Protein AF-A0A8J5XMY6-F1 (afdb_monomer_lite)

Organism: Diacronema lutheri (NCBI:txid2081491)

Radius of gyration: 30.62 Å; chains: 1; bounding box: 83×87×78 Å

Sequence (232 aa):
MMVAARCRRWAVVALACTAAARVRVGEPRRLALRGTPRRAWLHAAALSLVVSRPAATRASRGAPDTLARIAAYDAAVSAAVVAADGSDLERCAAALSRVPESEGAFKATFDAFSEAKSFLTEYKDKNAFLIGLTSGYDGPGRARMGTLEEIDPQAELQAEQYGLRNDAWAALDDARATLRFLRAAGGPRTDEDVRDLADALRRAQSALGAYLALAPEAAVQEARRRSTGDEG

Structure (mmCIF, N/CA/C/O backbone):
data_AF-A0A8J5XMY6-F1
#
_entry.id   AF-A0A8J5XMY6-F1
#
loop_
_atom_site.group_PDB
_atom_site.id
_atom_site.type_symbol
_atom_site.label_atom_id
_atom_site.label_alt_id
_atom_site.label_comp_id
_atom_site.label_asym_id
_atom_site.label_entity_id
_atom_site.label_seq_id
_atom_site.pdbx_PDB_ins_code
_atom_site.Cartn_x
_atom_site.Cartn_y
_atom_site.Cartn_z
_atom_site.occupancy
_atom_site.B_iso_or_equiv
_atom_site.auth_seq_id
_atom_site.auth_comp_id
_atom_site.auth_asym_id
_atom_site.auth_atom_id
_atom_site.pdbx_PDB_model_num
ATOM 1 N N . MET A 1 1 ? -32.969 59.575 30.319 1.00 37.50 1 MET A N 1
ATOM 2 C CA . MET A 1 1 ? -32.299 58.844 31.421 1.00 37.50 1 MET A CA 1
ATOM 3 C C . MET A 1 1 ? -31.164 58.043 30.793 1.00 37.50 1 MET A C 1
ATOM 5 O O . MET A 1 1 ? -31.450 57.202 29.959 1.00 37.50 1 MET A O 1
ATOM 9 N N . MET A 1 2 ? -29.924 58.544 30.814 1.00 30.80 2 MET A N 1
ATOM 10 C CA . MET A 1 2 ? -28.875 58.262 31.821 1.00 30.80 2 MET A CA 1
ATOM 11 C C . MET A 1 2 ? -28.618 56.754 32.013 1.00 30.80 2 MET A C 1
ATOM 13 O O . MET A 1 2 ? -29.518 56.064 32.467 1.00 30.80 2 MET A O 1
ATOM 17 N N . VAL A 1 3 ? -27.502 56.194 31.510 1.00 31.25 3 VAL A N 1
ATOM 18 C CA . VAL A 1 3 ? -26.139 56.048 32.122 1.00 31.25 3 VAL A CA 1
ATOM 19 C C . VAL A 1 3 ? -25.938 54.541 32.397 1.00 31.25 3 VAL A C 1
ATOM 21 O O . VAL A 1 3 ? -26.696 53.954 33.151 1.00 31.25 3 VAL A O 1
ATOM 24 N N . ALA A 1 4 ? -25.170 53.815 31.578 1.00 38.62 4 ALA A N 1
ATOM 25 C CA . ALA A 1 4 ? -23.732 53.525 31.704 1.00 38.62 4 ALA A CA 1
ATOM 26 C C . ALA A 1 4 ? -23.326 52.687 32.939 1.00 38.62 4 ALA A C 1
ATOM 28 O O . ALA A 1 4 ? -23.614 53.071 34.064 1.00 38.62 4 ALA A O 1
ATOM 29 N N . ALA A 1 5 ? -22.552 51.613 32.708 1.00 37.91 5 ALA A N 1
ATOM 30 C CA . ALA A 1 5 ? -21.185 51.419 33.235 1.00 37.91 5 ALA A CA 1
ATOM 31 C C . ALA A 1 5 ? -20.835 49.966 33.625 1.00 37.91 5 ALA A C 1
ATOM 33 O O . ALA A 1 5 ? -21.408 49.408 34.558 1.00 37.91 5 ALA A O 1
ATOM 34 N N . ARG A 1 6 ? -19.792 49.438 32.957 1.00 40.75 6 ARG A N 1
ATOM 35 C CA . ARG A 1 6 ? -18.579 48.723 33.458 1.00 40.75 6 ARG A CA 1
ATOM 36 C C . ARG A 1 6 ? -18.021 47.887 32.281 1.00 40.75 6 ARG A C 1
ATOM 38 O O . ARG A 1 6 ? -18.707 46.983 31.843 1.00 40.75 6 ARG A O 1
ATOM 45 N N . CYS A 1 7 ? -16.883 48.126 31.604 1.00 34.47 7 CYS A N 1
ATOM 46 C CA . CYS A 1 7 ? -15.565 48.715 31.928 1.00 34.47 7 CYS A CA 1
ATOM 47 C C . CYS A 1 7 ? -14.943 48.102 33.200 1.00 34.47 7 CYS A C 1
ATOM 49 O O . CYS A 1 7 ? -15.595 48.131 34.232 1.00 34.47 7 CYS A O 1
ATOM 51 N N . ARG A 1 8 ? -13.703 47.595 33.301 1.00 40.00 8 ARG A N 1
ATOM 52 C CA . ARG A 1 8 ? -12.468 47.482 32.486 1.00 40.00 8 ARG A CA 1
ATOM 53 C C . ARG A 1 8 ? -11.507 46.577 33.295 1.00 40.00 8 ARG A C 1
ATOM 55 O O . ARG A 1 8 ? -11.456 46.755 34.509 1.00 40.00 8 ARG A O 1
ATOM 62 N N . ARG A 1 9 ? -10.661 45.759 32.655 1.00 36.31 9 ARG A N 1
ATOM 63 C CA . ARG A 1 9 ? -9.256 45.479 33.065 1.00 36.31 9 ARG A CA 1
ATOM 64 C C . ARG A 1 9 ? -8.412 45.330 31.792 1.00 36.31 9 ARG A C 1
ATOM 66 O O . ARG A 1 9 ? -8.611 44.371 31.068 1.00 36.31 9 ARG A O 1
ATOM 73 N N . TRP A 1 10 ? -7.838 46.433 31.286 1.00 32.47 10 TRP A N 1
ATOM 74 C CA . TRP A 1 10 ? -6.470 46.950 31.555 1.00 32.47 10 TRP A CA 1
ATOM 75 C C . TRP A 1 10 ? -5.411 45.959 31.007 1.00 32.47 10 TRP A C 1
ATOM 77 O O . TRP A 1 10 ? -5.258 44.892 31.578 1.00 32.47 10 TRP A O 1
ATOM 87 N N . ALA A 1 11 ? -4.870 46.110 29.790 1.00 33.31 11 ALA A N 1
ATOM 88 C CA . ALA A 1 11 ? -3.921 47.114 29.273 1.00 33.31 11 ALA A CA 1
ATOM 89 C C . ALA A 1 11 ? -2.445 46.868 29.673 1.00 33.31 11 ALA A C 1
ATOM 91 O O . ALA A 1 11 ? -2.099 46.982 30.839 1.00 33.31 11 ALA A O 1
ATOM 92 N N . VAL A 1 12 ? -1.612 46.662 28.638 1.00 34.28 12 VAL A N 1
ATOM 93 C CA . VAL A 1 12 ? -0.252 47.215 28.453 1.00 34.28 12 VAL A CA 1
ATOM 94 C C . VAL A 1 12 ? 0.866 46.728 29.386 1.00 34.28 12 VAL A C 1
ATOM 96 O O . VAL A 1 12 ? 0.969 47.181 30.516 1.00 34.28 12 VAL A O 1
ATOM 99 N N . VAL A 1 13 ? 1.825 45.982 28.816 1.00 35.50 13 VAL A N 1
ATOM 100 C CA . VAL A 1 13 ? 3.267 46.214 29.032 1.00 35.50 13 VAL A CA 1
ATOM 101 C C . VAL A 1 13 ? 4.002 45.987 27.706 1.00 35.50 13 VAL A C 1
ATOM 103 O O . VAL A 1 13 ? 4.235 44.858 27.287 1.00 35.50 13 VAL A O 1
ATOM 106 N N . ALA A 1 14 ? 4.356 47.087 27.047 1.00 31.98 14 ALA A N 1
ATOM 107 C CA . ALA A 1 14 ? 5.492 47.161 26.143 1.00 31.98 14 ALA A CA 1
ATOM 108 C C . ALA A 1 14 ? 6.631 47.808 26.936 1.00 31.98 14 ALA A C 1
ATOM 110 O O . ALA A 1 14 ? 6.422 48.868 27.527 1.00 31.98 14 ALA A O 1
ATOM 111 N N . LEU A 1 15 ? 7.822 47.211 26.939 1.00 36.06 15 LEU A N 1
ATOM 112 C CA . LEU A 1 15 ? 9.038 47.946 27.267 1.00 36.06 15 LEU A CA 1
ATOM 113 C C . LEU A 1 15 ? 10.162 47.539 26.318 1.00 36.06 15 LEU A C 1
ATOM 115 O O . LEU A 1 15 ? 10.448 46.363 26.109 1.00 36.06 15 LEU A O 1
ATOM 119 N N . ALA A 1 16 ? 10.736 48.570 25.718 1.00 31.64 16 ALA A N 1
ATOM 120 C CA . ALA A 1 16 ? 11.798 48.545 24.742 1.00 31.64 16 ALA A CA 1
ATOM 121 C C . ALA A 1 16 ? 13.175 48.441 25.409 1.00 31.64 16 ALA A C 1
ATOM 123 O O . ALA A 1 16 ? 13.378 48.978 26.494 1.00 31.64 16 ALA A O 1
ATOM 124 N N . CYS A 1 17 ? 14.140 47.885 24.677 1.00 29.09 17 CYS A N 1
ATOM 125 C CA . CYS A 1 17 ? 15.550 48.250 24.791 1.00 29.09 17 CYS A CA 1
ATOM 126 C C . CYS A 1 17 ? 16.113 48.443 23.379 1.00 29.09 17 CYS A C 1
ATOM 128 O O . CYS A 1 17 ? 16.507 47.501 22.699 1.00 29.09 17 CYS A O 1
ATOM 130 N N . THR A 1 18 ? 16.113 49.695 22.933 1.00 35.34 18 THR A N 1
ATOM 131 C CA . THR A 1 18 ? 16.920 50.208 21.824 1.00 35.34 18 THR A CA 1
ATOM 132 C C . THR A 1 18 ? 18.360 50.422 22.280 1.00 35.34 18 THR A C 1
ATOM 134 O O . THR A 1 18 ? 18.585 51.130 23.259 1.00 35.34 18 THR A O 1
ATOM 137 N N . ALA A 1 19 ? 19.331 49.937 21.507 1.00 33.69 19 ALA A N 1
ATOM 138 C CA . ALA A 1 19 ? 20.663 50.530 21.449 1.00 33.69 19 ALA A CA 1
ATOM 139 C C . ALA A 1 19 ? 21.184 50.487 20.008 1.00 33.69 19 ALA A C 1
ATOM 141 O O . ALA A 1 19 ? 21.146 49.465 19.329 1.00 33.69 19 ALA A O 1
ATOM 142 N N . ALA A 1 20 ? 21.596 51.660 19.547 1.00 33.50 20 ALA A N 1
ATOM 143 C CA . ALA A 1 20 ? 21.970 51.994 18.188 1.00 33.50 20 ALA A CA 1
ATOM 144 C C . ALA A 1 20 ? 23.407 51.580 17.845 1.00 33.50 20 ALA A C 1
ATOM 146 O O . ALA A 1 20 ? 24.288 51.676 18.692 1.00 33.50 20 ALA A O 1
ATOM 147 N N . ALA A 1 21 ? 23.673 51.299 16.567 1.00 34.31 21 ALA A N 1
ATOM 148 C CA . ALA A 1 21 ? 24.970 51.600 15.960 1.00 34.31 21 ALA A CA 1
ATOM 149 C C . ALA A 1 21 ? 24.846 51.751 14.434 1.00 34.31 21 ALA A C 1
ATOM 151 O O . ALA A 1 21 ? 24.578 50.803 13.703 1.00 34.31 21 ALA A O 1
ATOM 152 N N . ARG A 1 22 ? 25.045 52.989 13.972 1.00 35.66 22 ARG A N 1
ATOM 153 C CA . ARG A 1 22 ? 25.244 53.397 12.575 1.00 35.66 22 ARG A CA 1
ATOM 154 C C . ARG A 1 22 ? 26.622 52.939 12.081 1.00 35.66 22 ARG A C 1
ATOM 156 O O . ARG A 1 22 ? 27.599 53.293 12.729 1.00 35.66 22 ARG A O 1
ATOM 163 N N . VAL A 1 23 ? 26.725 52.356 10.883 1.00 35.75 23 VAL A N 1
ATOM 164 C CA . VAL A 1 23 ? 27.945 52.393 10.038 1.00 35.75 23 VAL A CA 1
ATOM 165 C C . VAL A 1 23 ? 27.501 52.400 8.565 1.00 35.75 23 VAL A C 1
ATOM 167 O O . VAL A 1 23 ? 26.943 51.427 8.080 1.00 35.75 23 VAL A O 1
ATOM 170 N N . ARG A 1 24 ? 27.390 53.586 7.952 1.00 32.72 24 ARG A N 1
ATOM 171 C CA . ARG A 1 24 ? 28.283 54.164 6.918 1.00 32.72 24 ARG A CA 1
ATOM 172 C C . ARG A 1 24 ? 28.502 53.305 5.663 1.00 32.72 24 ARG A C 1
ATOM 174 O O . ARG A 1 24 ? 29.314 52.391 5.645 1.00 32.72 24 ARG A O 1
ATOM 181 N N . VAL A 1 25 ? 27.843 53.755 4.594 1.00 37.72 25 VAL A N 1
ATOM 182 C CA . VAL A 1 25 ? 28.205 53.554 3.187 1.00 37.72 25 VAL A CA 1
ATOM 183 C C . VAL A 1 25 ? 29.579 54.189 2.932 1.00 37.72 25 VAL A C 1
ATOM 185 O O . VAL A 1 25 ? 29.802 55.341 3.306 1.00 37.72 25 VAL A O 1
ATOM 188 N N . GLY A 1 26 ? 30.490 53.435 2.317 1.00 30.81 26 GLY A N 1
ATOM 189 C CA . GLY A 1 26 ? 31.822 53.880 1.913 1.00 30.81 26 GLY A CA 1
ATOM 190 C C . GLY A 1 26 ? 32.338 53.034 0.747 1.00 30.81 26 GLY A C 1
ATOM 191 O O . GLY A 1 26 ? 32.390 51.813 0.834 1.00 30.81 26 GLY A O 1
ATOM 192 N N . GLU A 1 27 ? 32.656 53.726 -0.339 1.00 35.16 27 GLU A N 1
ATOM 193 C CA . GLU A 1 27 ? 33.060 53.279 -1.677 1.00 35.16 27 GLU A CA 1
ATOM 194 C C . GLU A 1 27 ? 34.430 52.545 -1.765 1.00 35.16 27 GLU A C 1
ATOM 196 O O . GLU A 1 27 ? 35.145 52.425 -0.765 1.00 35.16 27 GLU A O 1
ATOM 201 N N . PRO A 1 28 ? 34.812 52.019 -2.955 1.00 43.59 28 PRO A N 1
ATOM 202 C CA . PRO A 1 28 ? 35.723 50.890 -3.105 1.00 43.59 28 PRO A CA 1
ATOM 203 C C . PRO A 1 28 ? 37.198 51.289 -3.024 1.00 43.59 28 PRO A C 1
ATOM 205 O O . PRO A 1 28 ? 37.639 52.278 -3.607 1.00 43.59 28 PRO A O 1
ATOM 208 N N . ARG A 1 29 ? 38.013 50.437 -2.394 1.00 38.59 29 ARG A N 1
ATOM 209 C CA . ARG A 1 29 ? 39.474 50.502 -2.507 1.00 38.59 29 ARG A CA 1
ATOM 210 C C . ARG A 1 29 ? 40.024 49.255 -3.180 1.00 38.59 29 ARG A C 1
ATOM 212 O O . ARG A 1 29 ? 39.981 48.154 -2.645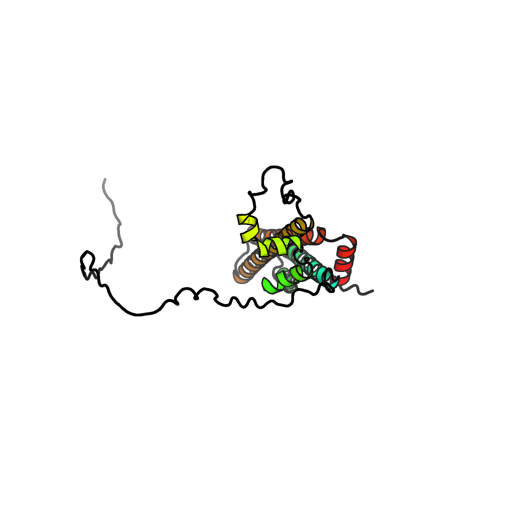 1.00 38.59 29 ARG A O 1
ATOM 219 N N . ARG A 1 30 ? 40.575 49.493 -4.372 1.00 39.28 30 ARG A N 1
ATOM 220 C CA . ARG A 1 30 ? 41.515 48.624 -5.079 1.00 39.28 30 ARG A CA 1
ATOM 221 C C . ARG A 1 30 ? 42.682 48.271 -4.155 1.00 39.28 30 ARG A C 1
ATOM 223 O O . ARG A 1 30 ? 43.342 49.166 -3.636 1.00 39.28 30 ARG A O 1
ATOM 230 N N . LEU A 1 31 ? 42.985 46.983 -4.057 1.00 37.81 31 LEU A N 1
ATOM 231 C CA . LEU A 1 31 ? 44.291 46.479 -3.648 1.00 37.81 31 LEU A CA 1
ATOM 232 C C . LEU A 1 31 ? 44.641 45.312 -4.572 1.00 37.81 31 LEU A C 1
ATOM 234 O O . LEU A 1 31 ? 44.226 44.174 -4.389 1.00 37.81 31 LEU A O 1
ATOM 238 N N . ALA A 1 32 ? 45.369 45.655 -5.630 1.00 37.25 32 ALA A N 1
ATOM 239 C CA . ALA A 1 32 ? 46.280 44.742 -6.302 1.00 37.25 32 ALA A CA 1
ATOM 240 C C . ALA A 1 32 ? 47.514 44.630 -5.371 1.00 37.25 32 ALA A C 1
ATOM 242 O O . ALA A 1 32 ? 47.878 45.620 -4.745 1.00 37.25 32 ALA A O 1
ATOM 243 N N . LEU A 1 33 ? 48.190 43.502 -5.163 1.00 38.72 33 LEU A N 1
ATOM 244 C CA . LEU A 1 33 ? 48.826 42.634 -6.147 1.00 38.72 33 LEU A CA 1
ATOM 245 C C . LEU A 1 33 ? 49.494 41.455 -5.399 1.00 38.72 33 LEU A C 1
ATOM 247 O O . LEU A 1 33 ? 49.985 41.646 -4.291 1.00 38.72 33 LEU A O 1
ATOM 251 N N . ARG A 1 34 ? 49.667 40.341 -6.129 1.00 32.84 34 ARG A N 1
ATOM 252 C CA . ARG A 1 34 ? 50.689 39.271 -5.995 1.00 32.84 34 ARG A CA 1
ATOM 253 C C . ARG A 1 34 ? 50.370 38.050 -5.120 1.00 32.84 34 ARG A C 1
ATOM 255 O O . ARG A 1 34 ? 50.442 38.100 -3.903 1.00 32.84 34 ARG A O 1
ATOM 262 N N . GLY A 1 35 ? 50.273 36.902 -5.804 1.00 30.08 35 GLY A N 1
ATOM 263 C CA . GLY A 1 35 ? 51.108 35.751 -5.439 1.00 30.08 35 GLY A CA 1
ATOM 264 C C . GLY A 1 35 ? 50.433 34.383 -5.314 1.00 30.08 35 GLY A C 1
ATOM 265 O O . GLY A 1 35 ? 50.291 33.899 -4.203 1.00 30.08 35 GLY A O 1
ATOM 266 N N . THR A 1 36 ? 50.225 33.704 -6.454 1.00 39.47 36 THR A N 1
ATOM 267 C CA . THR A 1 36 ? 50.168 32.223 -6.630 1.00 39.47 36 THR A CA 1
ATOM 268 C C . THR A 1 36 ? 48.924 31.461 -6.120 1.00 39.47 36 THR A C 1
ATOM 270 O O . THR A 1 36 ? 48.196 31.958 -5.274 1.00 39.47 36 THR A O 1
ATOM 273 N N . PRO A 1 37 ? 48.688 30.214 -6.578 1.00 40.53 37 PRO A N 1
ATOM 274 C CA . PRO A 1 37 ? 48.630 29.746 -7.961 1.00 40.53 37 PRO A CA 1
ATOM 275 C C . PRO A 1 37 ? 47.243 29.157 -8.307 1.00 40.53 37 PRO A C 1
ATOM 277 O O . PRO A 1 37 ? 46.459 28.756 -7.453 1.00 40.53 37 PRO A O 1
ATOM 280 N N . ARG A 1 38 ? 46.964 29.064 -9.611 1.00 43.81 38 ARG A N 1
ATOM 281 C CA . ARG A 1 38 ? 45.870 28.293 -10.224 1.00 43.81 38 ARG A CA 1
ATOM 282 C C . ARG A 1 38 ? 45.674 26.926 -9.540 1.00 43.81 38 ARG A C 1
ATOM 284 O O . ARG A 1 38 ? 46.495 26.047 -9.777 1.00 43.81 38 ARG A O 1
ATOM 291 N N . ARG A 1 39 ? 44.604 26.744 -8.751 1.00 42.03 39 ARG A N 1
ATOM 292 C CA . ARG A 1 39 ? 43.956 25.457 -8.382 1.00 42.03 39 ARG A CA 1
ATOM 293 C C . ARG A 1 39 ? 42.826 25.727 -7.373 1.00 42.03 39 ARG A C 1
ATOM 295 O O . ARG A 1 39 ? 42.965 25.472 -6.188 1.00 42.03 39 ARG A O 1
ATOM 302 N N . ALA A 1 40 ? 41.711 26.287 -7.837 1.00 37.75 40 ALA A N 1
ATOM 303 C CA . ALA A 1 40 ? 40.530 26.524 -6.993 1.00 37.75 40 ALA A CA 1
ATOM 304 C C . ALA A 1 40 ? 39.208 26.265 -7.741 1.00 37.75 40 ALA A C 1
ATOM 306 O O . ALA A 1 40 ? 38.226 26.966 -7.546 1.00 37.75 40 ALA A O 1
ATOM 307 N N . TRP A 1 41 ? 39.194 25.242 -8.600 1.00 36.50 41 TRP A N 1
ATOM 308 C CA . TRP A 1 41 ? 37.976 24.688 -9.204 1.00 36.50 41 TRP A CA 1
ATOM 309 C C . TRP A 1 41 ? 38.018 23.158 -9.144 1.00 36.50 41 TRP A C 1
ATOM 311 O O . TRP A 1 41 ? 38.016 22.486 -10.165 1.00 36.50 41 TRP A O 1
ATOM 321 N N . LEU A 1 42 ? 38.134 22.604 -7.935 1.00 34.59 42 LEU A N 1
ATOM 322 C CA . LEU A 1 42 ? 37.934 21.174 -7.659 1.00 34.59 42 LEU A CA 1
ATOM 323 C C . LEU A 1 42 ? 37.299 20.979 -6.270 1.00 34.59 42 LEU A C 1
ATOM 325 O O . LEU A 1 42 ? 37.732 20.149 -5.483 1.00 34.59 42 LEU A O 1
ATOM 329 N N . HIS A 1 43 ? 36.260 21.752 -5.953 1.00 36.28 43 HIS A N 1
ATOM 330 C CA . HIS A 1 43 ? 35.422 21.507 -4.776 1.00 36.28 43 HIS A CA 1
ATOM 331 C C . HIS A 1 43 ? 33.947 21.530 -5.174 1.00 36.28 43 HIS A C 1
ATOM 333 O O . HIS A 1 43 ? 33.244 22.493 -4.906 1.00 36.28 43 HIS A O 1
ATOM 339 N N . ALA A 1 44 ? 33.504 20.466 -5.846 1.00 33.72 44 ALA A N 1
ATOM 340 C CA . ALA A 1 44 ? 32.099 20.037 -5.840 1.00 33.72 44 ALA A CA 1
ATOM 341 C C . ALA A 1 44 ? 31.902 18.577 -6.302 1.00 33.72 44 ALA A C 1
ATOM 343 O O . ALA A 1 44 ? 30.782 18.172 -6.581 1.00 33.72 44 ALA A O 1
ATOM 344 N N . ALA A 1 45 ? 32.951 17.747 -6.348 1.00 33.69 45 ALA A N 1
ATOM 345 C CA . ALA A 1 45 ? 32.784 16.292 -6.382 1.00 33.69 45 ALA A CA 1
ATOM 346 C C . ALA A 1 45 ? 32.714 15.779 -4.934 1.00 33.69 45 ALA A C 1
ATOM 348 O O . ALA A 1 45 ? 33.549 15.001 -4.478 1.00 33.69 45 ALA A O 1
ATOM 349 N N . ALA A 1 46 ? 31.759 16.311 -4.169 1.00 33.69 46 ALA A N 1
ATOM 350 C CA . ALA A 1 46 ? 31.425 15.774 -2.864 1.00 33.69 46 ALA A CA 1
ATOM 351 C C . ALA A 1 46 ? 30.706 14.444 -3.096 1.00 33.69 46 ALA A C 1
ATOM 353 O O . ALA A 1 46 ? 29.534 14.414 -3.458 1.00 33.69 46 ALA A O 1
ATOM 354 N N . LEU A 1 47 ? 31.482 13.368 -2.969 1.00 36.62 47 LEU A N 1
ATOM 355 C CA . LEU A 1 47 ? 31.099 12.030 -2.526 1.00 36.62 47 LEU A CA 1
ATOM 356 C C . LEU A 1 47 ? 29.626 11.913 -2.091 1.00 36.62 47 LEU A C 1
ATOM 358 O O . LEU A 1 47 ? 29.316 11.894 -0.904 1.00 36.62 47 LEU A O 1
ATOM 362 N N . SER A 1 48 ? 28.722 11.743 -3.053 1.00 32.12 48 SER A N 1
ATOM 363 C CA . SER A 1 48 ? 27.525 10.947 -2.817 1.00 32.12 48 SER A CA 1
ATOM 364 C C . SER A 1 48 ? 27.951 9.501 -2.986 1.00 32.12 48 SER A C 1
ATOM 366 O O . SER A 1 48 ? 27.852 8.919 -4.064 1.00 32.12 48 SER A O 1
ATOM 368 N N . LEU A 1 49 ? 28.473 8.927 -1.902 1.00 32.69 49 LEU A N 1
ATOM 369 C CA . LEU A 1 49 ? 28.374 7.493 -1.670 1.00 32.69 49 LEU A CA 1
ATOM 370 C C . LEU A 1 49 ? 26.878 7.184 -1.558 1.00 32.69 49 LEU A C 1
ATOM 372 O O . LEU A 1 49 ? 26.322 7.063 -0.470 1.00 32.69 49 LEU A O 1
ATOM 376 N N . VAL A 1 50 ? 26.213 7.094 -2.710 1.00 36.44 50 VAL A N 1
ATOM 377 C CA . VAL A 1 50 ? 25.015 6.280 -2.823 1.00 36.44 50 VAL A CA 1
ATOM 378 C C . VAL A 1 50 ? 25.506 4.895 -2.456 1.00 36.44 50 VAL A C 1
ATOM 380 O O . VAL A 1 50 ? 26.264 4.268 -3.196 1.00 36.44 50 VAL A O 1
ATOM 383 N N . VAL A 1 51 ? 25.153 4.458 -1.252 1.00 33.03 51 VAL A N 1
ATOM 384 C CA . VAL A 1 51 ? 25.196 3.050 -0.894 1.00 33.03 51 VAL A CA 1
ATOM 385 C C . VAL A 1 51 ? 24.250 2.379 -1.881 1.00 33.03 51 VAL A C 1
ATOM 387 O O . VAL A 1 51 ? 23.044 2.302 -1.651 1.00 33.03 51 VAL A O 1
ATOM 390 N N . SER A 1 52 ? 24.791 1.972 -3.029 1.00 34.03 52 SER A N 1
ATOM 391 C CA . SER A 1 52 ? 24.133 1.078 -3.963 1.00 34.03 52 SER A CA 1
ATOM 392 C C . SER A 1 52 ? 23.931 -0.219 -3.204 1.00 34.03 52 SER A C 1
ATOM 394 O O . SER A 1 52 ? 24.799 -1.090 -3.176 1.00 34.03 52 SER A O 1
ATOM 396 N N . ARG A 1 53 ? 22.786 -0.325 -2.524 1.00 36.34 53 ARG A N 1
ATOM 397 C CA . ARG A 1 53 ? 22.250 -1.625 -2.140 1.00 36.34 53 ARG A CA 1
ATOM 398 C C . ARG A 1 53 ? 22.227 -2.459 -3.419 1.00 36.34 53 ARG A C 1
ATOM 400 O O . ARG A 1 53 ? 21.869 -1.906 -4.463 1.00 36.34 53 ARG A O 1
ATOM 407 N N . PRO A 1 54 ? 22.661 -3.728 -3.376 1.00 35.16 54 PRO A N 1
ATOM 408 C CA . PRO A 1 54 ? 22.681 -4.560 -4.565 1.00 35.16 54 PRO A CA 1
ATOM 409 C C . PRO A 1 54 ? 21.277 -4.542 -5.162 1.00 35.16 54 PRO A C 1
ATOM 411 O O . PRO A 1 54 ? 20.325 -5.012 -4.539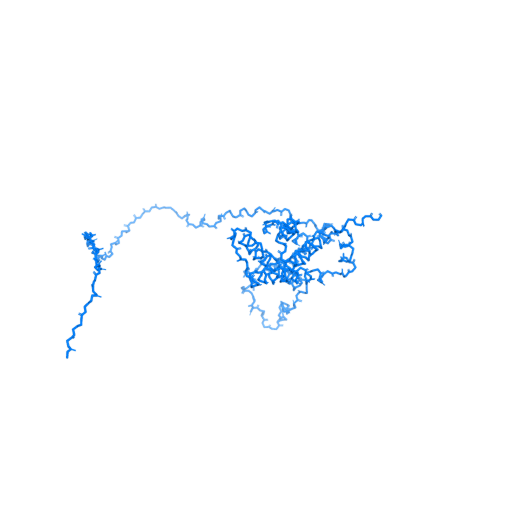 1.00 35.16 54 PRO A O 1
ATOM 414 N N . ALA A 1 55 ? 21.150 -3.918 -6.335 1.00 43.66 55 ALA A N 1
ATOM 415 C CA . ALA A 1 55 ? 19.953 -4.031 -7.143 1.00 43.66 55 ALA A CA 1
ATOM 416 C C . ALA A 1 55 ? 19.685 -5.527 -7.299 1.00 43.66 55 ALA A C 1
ATOM 418 O O . ALA A 1 55 ? 20.626 -6.281 -7.570 1.00 43.66 55 ALA A O 1
ATOM 419 N N . ALA A 1 56 ? 18.438 -5.946 -7.080 1.00 39.94 56 ALA A N 1
ATOM 420 C CA . ALA A 1 56 ? 18.021 -7.326 -7.272 1.00 39.94 56 ALA A CA 1
ATOM 421 C C . ALA A 1 56 ? 18.639 -7.855 -8.578 1.00 39.94 56 ALA A C 1
ATOM 423 O O . ALA A 1 56 ? 18.468 -7.271 -9.659 1.00 39.94 56 ALA A O 1
ATOM 424 N N . THR A 1 57 ? 19.456 -8.903 -8.464 1.00 41.88 57 THR A N 1
ATOM 425 C CA . THR A 1 57 ? 20.133 -9.514 -9.605 1.00 41.88 57 THR A CA 1
ATOM 426 C C . THR A 1 57 ? 19.077 -9.892 -10.641 1.00 41.88 57 THR A C 1
ATOM 428 O O . THR A 1 57 ? 17.961 -10.273 -10.304 1.00 41.88 57 THR A O 1
ATOM 431 N N . ARG A 1 58 ? 19.404 -9.795 -11.935 1.00 41.41 58 ARG A N 1
ATOM 432 C CA . ARG A 1 58 ? 18.472 -10.091 -13.046 1.00 41.41 58 ARG A CA 1
ATOM 433 C C . ARG A 1 58 ? 17.773 -11.458 -12.935 1.00 41.41 58 ARG A C 1
ATOM 435 O O . ARG A 1 58 ? 16.712 -11.626 -13.516 1.00 41.41 58 ARG A O 1
ATOM 442 N N . ALA A 1 59 ? 18.349 -12.373 -12.153 1.00 37.00 59 ALA A N 1
ATOM 443 C CA . ALA A 1 59 ? 17.852 -13.709 -11.845 1.00 37.00 59 ALA A CA 1
ATOM 444 C C . ALA A 1 59 ? 16.780 -13.791 -10.732 1.00 37.00 59 ALA A C 1
ATOM 446 O O . ALA A 1 59 ? 16.116 -14.814 -10.640 1.00 37.00 59 ALA A O 1
ATOM 447 N N . SER A 1 60 ? 16.590 -12.760 -9.899 1.00 42.28 60 SER A N 1
ATOM 448 C CA . SER A 1 60 ? 15.589 -12.740 -8.812 1.00 42.28 60 SER A CA 1
ATOM 449 C C . SER A 1 60 ? 14.374 -11.851 -9.116 1.00 42.28 60 SER A C 1
ATOM 451 O O . SER A 1 60 ? 13.599 -11.525 -8.220 1.00 42.28 60 SER A O 1
ATOM 453 N N . ARG A 1 61 ? 14.231 -11.412 -10.373 1.00 53.91 61 ARG A N 1
ATOM 454 C CA . ARG A 1 61 ? 13.151 -10.526 -10.836 1.00 53.91 61 ARG A CA 1
ATOM 455 C C . ARG A 1 61 ? 11.867 -11.312 -11.060 1.00 53.91 61 ARG A C 1
ATOM 457 O O . ARG A 1 61 ? 11.923 -12.434 -11.551 1.00 53.91 61 ARG A O 1
ATOM 464 N N . GLY A 1 62 ? 10.725 -10.724 -10.700 1.00 54.50 62 GLY A N 1
ATOM 465 C CA . GLY A 1 62 ? 9.435 -11.416 -10.777 1.00 54.50 62 GLY A CA 1
ATOM 466 C C . GLY A 1 62 ? 9.371 -12.661 -9.889 1.00 54.50 62 GLY A C 1
ATOM 467 O O . GLY A 1 62 ? 8.551 -13.542 -10.137 1.00 54.50 62 GLY A O 1
ATOM 468 N N . ALA A 1 63 ? 10.251 -12.756 -8.881 1.00 63.28 63 ALA A N 1
ATOM 469 C CA . ALA A 1 63 ? 10.240 -13.874 -7.957 1.00 63.28 63 ALA A CA 1
ATOM 470 C C . ALA A 1 63 ? 8.839 -13.962 -7.332 1.00 63.28 63 ALA A C 1
ATOM 472 O O . ALA A 1 63 ? 8.355 -12.960 -6.787 1.00 63.28 63 ALA A O 1
ATOM 473 N N . PRO A 1 64 ? 8.174 -15.125 -7.420 1.00 66.38 64 PRO A N 1
ATOM 474 C CA . PRO A 1 64 ? 6.799 -15.275 -6.956 1.00 66.38 64 PRO A CA 1
ATOM 475 C C . PRO A 1 64 ? 6.662 -14.930 -5.466 1.00 66.38 64 PRO A C 1
ATOM 477 O O . PRO A 1 64 ? 5.622 -14.435 -5.041 1.00 66.38 64 PRO A O 1
ATOM 480 N N . ASP A 1 65 ? 7.744 -15.074 -4.699 1.00 76.81 65 ASP A N 1
ATOM 481 C CA . ASP A 1 65 ? 7.813 -14.715 -3.282 1.00 76.81 65 ASP A CA 1
ATOM 482 C C . ASP A 1 65 ? 7.665 -13.206 -3.036 1.00 76.81 65 ASP A C 1
ATOM 484 O O . ASP A 1 65 ? 7.082 -12.793 -2.034 1.00 76.81 65 ASP A O 1
ATOM 488 N N . THR A 1 66 ? 8.163 -12.357 -3.940 1.00 83.50 66 THR A N 1
ATOM 489 C CA . THR A 1 66 ? 8.029 -10.899 -3.811 1.00 83.50 66 THR A CA 1
ATOM 490 C C . THR A 1 66 ? 6.590 -10.470 -4.076 1.00 83.50 66 THR A C 1
ATOM 492 O O . THR A 1 66 ? 6.028 -9.693 -3.305 1.00 83.50 66 THR A O 1
ATOM 495 N N . LEU A 1 67 ? 5.963 -11.030 -5.116 1.00 87.62 67 LEU A N 1
ATOM 496 C CA . LEU A 1 67 ? 4.555 -10.768 -5.418 1.00 87.62 67 LEU A CA 1
ATOM 497 C C . LEU A 1 67 ? 3.640 -11.299 -4.302 1.00 87.62 67 LEU A C 1
ATOM 499 O O . LEU A 1 67 ? 2.679 -10.629 -3.935 1.00 87.62 67 LEU A O 1
ATOM 503 N N . ALA A 1 68 ? 3.981 -12.441 -3.691 1.00 89.81 68 ALA A N 1
ATOM 504 C CA . ALA A 1 68 ? 3.275 -12.982 -2.528 1.00 89.81 68 ALA A CA 1
ATOM 505 C C . ALA A 1 68 ? 3.329 -12.044 -1.313 1.00 89.81 68 ALA A C 1
ATOM 507 O O . ALA A 1 68 ? 2.332 -11.898 -0.609 1.00 89.81 68 ALA A O 1
ATOM 508 N N . ARG A 1 69 ? 4.450 -11.346 -1.080 1.00 91.81 69 ARG A N 1
ATOM 509 C CA . ARG A 1 69 ? 4.535 -10.326 -0.017 1.00 91.81 69 ARG A CA 1
ATOM 510 C C . ARG A 1 69 ? 3.649 -9.119 -0.303 1.00 91.81 69 ARG A C 1
ATOM 512 O O . ARG A 1 69 ? 2.979 -8.642 0.606 1.00 91.81 69 ARG A O 1
ATOM 519 N N . ILE A 1 70 ? 3.615 -8.647 -1.550 1.00 93.75 70 ILE A N 1
ATOM 520 C CA . ILE A 1 70 ? 2.738 -7.536 -1.949 1.00 93.75 70 ILE A CA 1
ATOM 521 C C . ILE A 1 70 ? 1.264 -7.951 -1.807 1.00 93.75 70 ILE A C 1
ATOM 523 O O . ILE A 1 70 ? 0.471 -7.203 -1.240 1.00 93.75 70 ILE A O 1
ATOM 527 N N . ALA A 1 71 ? 0.912 -9.175 -2.214 1.00 94.50 71 ALA A N 1
ATOM 528 C CA . ALA A 1 71 ? -0.418 -9.746 -1.999 1.00 94.50 71 ALA A CA 1
ATOM 529 C C . ALA A 1 71 ? -0.764 -9.894 -0.504 1.00 94.50 71 ALA A C 1
ATOM 531 O O . ALA A 1 71 ? -1.894 -9.629 -0.101 1.00 94.50 71 ALA A O 1
ATOM 532 N N . ALA A 1 72 ? 0.209 -10.239 0.346 1.00 94.81 72 ALA A N 1
ATOM 533 C CA . ALA A 1 72 ? 0.014 -10.268 1.794 1.00 94.81 72 ALA A CA 1
ATOM 534 C C . ALA A 1 72 ? -0.274 -8.868 2.368 1.00 94.81 72 ALA A C 1
ATOM 536 O O . ALA A 1 72 ? -1.075 -8.741 3.296 1.00 94.81 72 ALA A O 1
ATOM 537 N N . TYR A 1 73 ? 0.342 -7.814 1.818 1.00 96.50 73 TYR A N 1
ATOM 538 C CA . TYR A 1 73 ? 0.035 -6.433 2.206 1.00 96.50 73 TYR A CA 1
ATOM 539 C C . TYR A 1 73 ? -1.379 -6.037 1.785 1.00 96.50 73 TYR A C 1
ATOM 541 O O . TYR A 1 73 ? -2.108 -5.483 2.602 1.00 96.50 73 TYR A O 1
ATOM 549 N N . ASP A 1 74 ? -1.792 -6.382 0.564 1.00 96.81 74 ASP A N 1
ATOM 550 C CA . ASP A 1 74 ? -3.165 -6.178 0.080 1.00 96.81 74 ASP A CA 1
ATOM 551 C C . ASP A 1 74 ? -4.197 -6.874 0.986 1.00 96.81 74 ASP A C 1
ATOM 553 O O . ASP A 1 74 ? -5.170 -6.260 1.432 1.00 96.81 74 ASP A O 1
ATOM 557 N N . ALA A 1 75 ? -3.942 -8.127 1.372 1.00 96.25 75 ALA A N 1
ATOM 558 C CA . ALA A 1 75 ? -4.793 -8.867 2.303 1.00 96.25 75 ALA A CA 1
ATOM 559 C C . ALA A 1 75 ? -4.825 -8.237 3.708 1.00 96.25 75 ALA A C 1
ATOM 561 O O . ALA A 1 75 ? -5.883 -8.160 4.337 1.00 96.25 75 ALA A O 1
ATOM 562 N N . ALA A 1 76 ? -3.682 -7.759 4.210 1.00 97.12 76 ALA A N 1
ATOM 563 C CA . ALA A 1 76 ? -3.595 -7.079 5.499 1.00 97.12 76 ALA A CA 1
ATOM 564 C C . ALA A 1 76 ? -4.373 -5.753 5.504 1.00 97.12 76 ALA A C 1
ATOM 566 O O . ALA A 1 76 ? -5.124 -5.489 6.443 1.00 97.12 76 ALA A O 1
ATOM 567 N N . VAL A 1 77 ? -4.247 -4.948 4.446 1.00 97.69 77 VAL A N 1
ATOM 568 C CA . VAL A 1 77 ? -5.010 -3.701 4.290 1.00 97.69 77 VAL A CA 1
ATOM 569 C C . VAL A 1 77 ? -6.501 -4.002 4.132 1.00 97.69 77 VAL A C 1
ATOM 571 O O . VAL A 1 77 ? -7.315 -3.364 4.790 1.00 97.69 77 VAL A O 1
ATOM 574 N N . SER A 1 78 ? -6.872 -5.031 3.368 1.00 97.12 78 SER A N 1
ATOM 575 C CA . SER A 1 78 ? -8.267 -5.477 3.239 1.00 97.12 78 SER A CA 1
ATOM 576 C C . SER A 1 78 ? -8.873 -5.872 4.592 1.00 97.12 78 SER A C 1
ATOM 578 O O . SER A 1 78 ? -9.988 -5.472 4.924 1.00 97.12 78 SER A O 1
ATOM 580 N N . ALA A 1 79 ? -8.125 -6.606 5.421 1.00 97.44 79 ALA A N 1
ATOM 581 C CA . ALA A 1 79 ? -8.553 -6.945 6.777 1.00 97.44 79 ALA A CA 1
ATOM 582 C C . ALA A 1 79 ? -8.680 -5.703 7.680 1.00 97.44 79 ALA A C 1
ATOM 584 O O . ALA A 1 79 ? -9.584 -5.645 8.516 1.00 97.44 79 ALA A O 1
ATOM 585 N N . ALA A 1 80 ? -7.805 -4.709 7.501 1.00 97.62 80 ALA A N 1
ATOM 586 C CA . ALA A 1 80 ? -7.879 -3.438 8.214 1.00 97.62 80 ALA A CA 1
ATOM 587 C C . ALA A 1 80 ? -9.112 -2.614 7.806 1.00 97.62 80 ALA A C 1
ATOM 589 O O . ALA A 1 80 ? -9.751 -2.045 8.686 1.00 97.62 80 ALA A O 1
ATOM 590 N N . VAL A 1 81 ? -9.491 -2.597 6.520 1.00 97.50 81 VAL A N 1
ATOM 591 C CA . VAL A 1 81 ? -10.729 -1.948 6.036 1.00 97.50 81 VAL A CA 1
ATOM 592 C C . VAL A 1 81 ? -11.952 -2.552 6.723 1.00 97.50 81 VAL A C 1
ATOM 594 O O . VAL A 1 81 ? -12.738 -1.825 7.321 1.00 97.50 81 VAL A O 1
ATOM 597 N N . VAL A 1 82 ? -12.072 -3.885 6.721 1.00 97.06 82 VAL A N 1
ATOM 598 C CA . VAL A 1 82 ? -13.190 -4.585 7.382 1.00 97.06 82 VAL A CA 1
ATOM 599 C C . VAL A 1 82 ? -13.246 -4.262 8.879 1.00 97.06 82 VAL A C 1
ATOM 601 O O . VAL A 1 82 ? -14.325 -4.070 9.436 1.00 97.06 82 VAL A O 1
ATOM 604 N N . ALA A 1 83 ? -12.089 -4.184 9.543 1.00 96.50 83 ALA A N 1
ATOM 605 C CA . ALA A 1 83 ? -12.017 -3.809 10.952 1.00 96.50 83 ALA A CA 1
ATOM 606 C C . ALA A 1 83 ? -12.414 -2.342 11.191 1.00 96.50 83 ALA A C 1
ATOM 608 O O . ALA A 1 83 ? -13.143 -2.064 12.141 1.00 96.50 83 ALA A O 1
ATOM 609 N N . ALA A 1 84 ? -11.978 -1.419 10.330 1.00 94.69 84 ALA A N 1
ATOM 610 C CA . ALA A 1 84 ? -12.332 -0.004 10.409 1.00 94.69 84 ALA A CA 1
ATOM 611 C C . ALA A 1 84 ? -13.838 0.221 10.210 1.00 94.69 84 ALA A C 1
ATOM 613 O O . ALA A 1 84 ? -14.440 0.953 10.990 1.00 94.69 84 ALA A O 1
ATOM 614 N N . ASP A 1 85 ? -14.466 -0.482 9.263 1.00 93.69 85 ASP A N 1
ATOM 615 C CA . ASP A 1 85 ? -15.921 -0.436 9.057 1.00 93.69 85 ASP A CA 1
ATOM 616 C C . ASP A 1 85 ? -16.698 -0.968 10.273 1.00 93.69 85 ASP A C 1
ATOM 618 O O . ASP A 1 85 ? -17.767 -0.464 10.612 1.00 93.69 85 ASP A O 1
ATOM 622 N N . GLY A 1 86 ? -16.127 -1.942 10.988 1.00 92.94 86 GLY A N 1
ATOM 623 C CA . GLY A 1 86 ? -16.621 -2.411 12.285 1.00 92.94 86 GLY A CA 1
ATOM 624 C C . GLY A 1 86 ? -16.226 -1.535 13.482 1.00 92.94 86 GLY A C 1
ATOM 625 O O . GLY A 1 86 ? -16.520 -1.907 14.616 1.00 92.94 86 GLY A O 1
ATOM 626 N N . SER A 1 87 ? -15.544 -0.403 13.264 1.00 91.75 87 SER A N 1
ATOM 627 C CA . SER A 1 87 ? -14.985 0.479 14.306 1.00 91.75 87 SER A CA 1
ATOM 628 C C . SER A 1 87 ? -14.008 -0.203 15.287 1.00 91.75 87 SER A C 1
ATOM 630 O O . SER A 1 87 ? -13.776 0.286 16.399 1.00 91.75 87 SER A O 1
ATOM 632 N N . ASP A 1 88 ? -13.395 -1.319 14.882 1.00 94.50 88 ASP A N 1
ATOM 633 C CA . ASP A 1 88 ? -12.447 -2.104 15.678 1.00 94.50 88 ASP A CA 1
ATOM 634 C C . ASP A 1 88 ? -10.999 -1.659 15.405 1.00 94.50 88 ASP A C 1
ATOM 636 O O . ASP A 1 88 ? -10.291 -2.178 14.535 1.00 94.50 88 ASP A O 1
ATOM 640 N N . LEU A 1 89 ? -10.550 -0.659 16.168 1.00 94.25 89 LEU A N 1
ATOM 641 C CA . LEU A 1 89 ? -9.218 -0.067 16.008 1.00 94.25 89 LEU A CA 1
ATOM 642 C C . LEU A 1 89 ? -8.076 -1.020 16.382 1.00 94.25 89 LEU A C 1
ATOM 644 O O . LEU A 1 89 ? -6.990 -0.914 15.813 1.00 94.25 89 LEU A O 1
ATOM 648 N N . GLU A 1 90 ? -8.289 -1.939 17.325 1.00 95.75 90 GLU A N 1
ATOM 649 C CA . GLU A 1 90 ? -7.245 -2.878 17.750 1.00 95.75 90 GLU A CA 1
ATOM 650 C C . GLU A 1 90 ? -7.034 -3.959 16.695 1.00 95.75 90 GLU A C 1
ATOM 652 O O . GLU A 1 90 ? -5.895 -4.262 16.331 1.00 95.75 90 GLU A O 1
ATOM 657 N N . ARG A 1 91 ? -8.120 -4.478 16.113 1.00 96.62 91 ARG A N 1
ATOM 658 C CA . ARG A 1 91 ? -8.027 -5.398 14.978 1.00 96.62 91 ARG A CA 1
ATOM 659 C C . ARG A 1 91 ? -7.462 -4.716 13.735 1.00 96.62 91 ARG A C 1
ATOM 661 O O . ARG A 1 91 ? -6.676 -5.338 13.021 1.00 96.62 91 ARG A O 1
ATOM 668 N N . CYS A 1 92 ? -7.795 -3.445 13.509 1.00 96.56 92 CYS A N 1
ATOM 669 C CA . CYS A 1 92 ? -7.183 -2.637 12.455 1.00 96.56 92 CYS A CA 1
ATOM 670 C C . CYS A 1 92 ? -5.664 -2.507 12.667 1.00 96.56 92 CYS A C 1
ATOM 672 O O . CYS A 1 92 ? -4.882 -2.840 11.775 1.00 96.56 92 CYS A O 1
ATOM 674 N N . ALA A 1 93 ? -5.224 -2.135 13.875 1.00 96.62 93 ALA A N 1
ATOM 675 C CA . ALA A 1 93 ? -3.803 -2.047 14.218 1.00 96.62 93 ALA A CA 1
ATOM 676 C C . ALA A 1 93 ? -3.075 -3.390 14.050 1.00 96.62 93 ALA A C 1
ATOM 678 O O . ALA A 1 93 ? -1.993 -3.444 13.461 1.00 96.62 93 ALA A O 1
ATOM 679 N N . ALA A 1 94 ? -3.682 -4.482 14.520 1.00 97.44 94 ALA A N 1
ATOM 680 C CA . ALA A 1 94 ? -3.133 -5.824 14.383 1.00 97.44 94 ALA A CA 1
ATOM 681 C C . ALA A 1 94 ? -2.983 -6.231 12.909 1.00 97.44 94 ALA A C 1
ATOM 683 O O . ALA A 1 94 ? -1.956 -6.796 12.534 1.00 97.44 94 ALA A O 1
ATOM 684 N N . ALA A 1 95 ? -3.955 -5.907 12.054 1.00 96.94 95 ALA A N 1
ATOM 685 C CA . ALA A 1 95 ? -3.853 -6.162 10.622 1.00 96.94 95 ALA A CA 1
ATOM 686 C C . ALA A 1 95 ? -2.708 -5.358 9.980 1.00 96.94 95 ALA A C 1
ATOM 688 O O . ALA A 1 95 ? -1.859 -5.936 9.298 1.00 96.94 95 ALA A O 1
ATOM 689 N N . LEU A 1 96 ? -2.616 -4.055 10.266 1.00 96.75 96 LEU A N 1
ATOM 690 C CA . LEU A 1 96 ? -1.584 -3.176 9.701 1.00 96.75 96 LEU A CA 1
ATOM 691 C C . LEU A 1 96 ? -0.159 -3.489 10.175 1.00 96.75 96 LEU A C 1
ATOM 693 O O . LEU A 1 96 ? 0.791 -3.132 9.476 1.00 96.75 96 LEU A O 1
ATOM 697 N N . SER A 1 97 ? 0.005 -4.180 11.309 1.00 96.25 97 SER A N 1
ATOM 698 C CA . SER A 1 97 ? 1.318 -4.634 11.799 1.00 96.25 97 SER A CA 1
ATOM 699 C C . SER A 1 97 ? 2.005 -5.647 10.871 1.00 96.25 97 SER A C 1
ATOM 701 O O . SER A 1 97 ? 3.214 -5.849 10.952 1.00 96.25 97 SER A O 1
ATOM 703 N N . ARG A 1 98 ? 1.246 -6.269 9.958 1.00 94.88 98 ARG A N 1
ATOM 704 C CA . ARG A 1 98 ? 1.773 -7.181 8.930 1.00 94.88 98 ARG A CA 1
ATOM 705 C C . ARG A 1 98 ? 2.425 -6.446 7.758 1.00 94.88 98 ARG A C 1
ATOM 707 O O . ARG A 1 98 ? 3.118 -7.069 6.957 1.00 94.88 98 ARG A O 1
ATOM 714 N N . VAL A 1 99 ? 2.200 -5.138 7.643 1.00 96.31 99 VAL A N 1
ATOM 715 C CA . VAL A 1 99 ? 2.794 -4.288 6.608 1.00 96.31 99 VAL A CA 1
ATOM 716 C C . VAL A 1 99 ? 3.994 -3.544 7.210 1.00 96.31 99 VAL A C 1
ATOM 718 O O . VAL A 1 99 ? 3.883 -3.051 8.332 1.00 96.31 99 VAL A O 1
ATOM 721 N N . PRO A 1 100 ? 5.132 -3.397 6.504 1.00 96.31 100 PRO A N 1
ATOM 722 C CA . PRO A 1 100 ? 6.301 -2.697 7.029 1.00 96.31 100 PRO A CA 1
ATOM 723 C C . PRO A 1 100 ? 5.980 -1.285 7.522 1.00 96.31 100 PRO A C 1
ATOM 725 O O . PRO A 1 100 ? 5.260 -0.534 6.861 1.00 96.31 100 PRO A O 1
ATOM 728 N N . GLU A 1 101 ? 6.531 -0.908 8.674 1.00 94.44 101 GLU A N 1
ATOM 729 C CA . GLU A 1 101 ? 6.302 0.409 9.286 1.00 94.44 101 GLU A CA 1
ATOM 730 C C . GLU A 1 101 ? 7.114 1.536 8.645 1.00 94.44 101 GLU A C 1
ATOM 732 O O . GLU A 1 101 ? 6.754 2.699 8.785 1.00 94.44 101 GLU A O 1
ATOM 737 N N . SER A 1 102 ? 8.201 1.210 7.942 1.00 96.31 102 SER A N 1
ATOM 738 C CA . SER A 1 102 ? 9.053 2.207 7.292 1.00 96.31 102 SER A CA 1
ATOM 739 C C . SER A 1 102 ? 8.848 2.233 5.785 1.00 96.31 102 SER A C 1
ATOM 741 O O . SER A 1 102 ? 8.765 1.187 5.135 1.00 96.31 102 SER A O 1
ATOM 743 N N . GLU A 1 103 ? 8.868 3.444 5.229 1.00 95.31 103 GLU A N 1
ATOM 744 C CA . GLU A 1 103 ? 8.740 3.681 3.792 1.00 95.31 103 GLU A CA 1
ATOM 745 C C . GLU A 1 103 ? 9.799 2.913 3.005 1.00 95.31 103 GLU A C 1
ATOM 747 O O . GLU A 1 103 ? 9.499 2.260 2.010 1.00 95.31 103 GLU A O 1
ATOM 752 N N . GLY A 1 104 ? 11.046 2.940 3.482 1.00 92.62 104 GLY A N 1
ATOM 753 C CA . GLY A 1 104 ? 12.156 2.266 2.821 1.00 92.62 104 GLY A CA 1
ATOM 754 C C . GLY A 1 104 ? 11.979 0.748 2.750 1.00 92.62 104 GLY A C 1
ATOM 755 O O . GLY A 1 104 ? 12.292 0.159 1.720 1.00 92.62 104 GLY A O 1
ATOM 756 N N . ALA A 1 105 ? 11.470 0.107 3.809 1.00 92.50 105 ALA A N 1
ATOM 757 C CA . ALA A 1 105 ? 11.220 -1.337 3.810 1.00 92.50 105 ALA A CA 1
ATOM 758 C C . ALA A 1 105 ? 10.004 -1.711 2.953 1.00 92.50 105 ALA A C 1
ATOM 760 O O . ALA A 1 105 ? 10.038 -2.714 2.237 1.00 92.50 105 ALA A O 1
ATOM 761 N N . PHE A 1 106 ? 8.958 -0.882 2.992 1.00 94.19 106 PHE A N 1
ATOM 762 C CA . PHE A 1 106 ? 7.801 -1.030 2.122 1.00 94.19 106 PHE A CA 1
ATOM 763 C C . PHE A 1 106 ? 8.233 -0.940 0.657 1.00 94.19 106 PHE A C 1
ATOM 765 O O . PHE A 1 106 ? 8.145 -1.930 -0.063 1.00 94.19 106 PHE A O 1
ATOM 772 N N . LYS A 1 107 ? 8.816 0.191 0.240 1.00 92.56 107 LYS A N 1
ATOM 773 C CA . LYS A 1 107 ? 9.224 0.435 -1.150 1.00 92.56 107 LYS A CA 1
ATOM 774 C C . LYS A 1 107 ? 10.252 -0.574 -1.650 1.00 92.56 107 LYS A C 1
ATOM 776 O O . LYS A 1 107 ? 10.126 -1.012 -2.783 1.00 92.56 107 LYS A O 1
ATOM 781 N N . ALA A 1 108 ? 11.177 -1.037 -0.805 1.00 89.56 108 ALA A N 1
ATOM 782 C CA . ALA A 1 108 ? 12.126 -2.089 -1.180 1.00 89.56 108 ALA A CA 1
ATOM 783 C C . ALA A 1 108 ? 11.449 -3.409 -1.595 1.00 89.56 108 ALA A C 1
ATOM 785 O O . ALA A 1 108 ? 11.986 -4.126 -2.435 1.00 89.56 108 ALA A O 1
ATOM 786 N N . THR A 1 109 ? 10.278 -3.731 -1.034 1.00 90.44 109 THR A N 1
ATOM 787 C CA . THR A 1 109 ? 9.513 -4.928 -1.425 1.00 90.44 109 THR A CA 1
ATOM 788 C C . THR A 1 109 ? 8.942 -4.780 -2.835 1.00 90.44 109 THR A C 1
ATOM 790 O O . THR A 1 109 ? 9.017 -5.714 -3.624 1.00 90.44 109 THR A O 1
ATOM 793 N N . PHE A 1 110 ? 8.446 -3.592 -3.182 1.00 89.88 110 PHE A N 1
ATOM 794 C CA . PHE A 1 110 ? 7.949 -3.289 -4.527 1.00 89.88 110 PHE A CA 1
ATOM 795 C C . PHE A 1 110 ? 9.096 -3.166 -5.530 1.00 89.88 110 PHE A C 1
ATOM 797 O O . PHE A 1 110 ? 9.014 -3.719 -6.616 1.00 89.88 110 PHE A O 1
ATOM 804 N N . ASP A 1 111 ? 10.206 -2.538 -5.146 1.00 84.62 111 ASP A N 1
ATOM 805 C CA . ASP A 1 111 ? 11.385 -2.370 -6.004 1.00 84.62 111 ASP A CA 1
ATOM 806 C C . ASP A 1 111 ? 12.054 -3.704 -6.349 1.00 84.62 111 ASP A C 1
ATOM 808 O O . ASP A 1 111 ? 12.710 -3.821 -7.379 1.00 84.62 111 ASP A O 1
ATOM 812 N N . ALA A 1 112 ? 11.890 -4.723 -5.500 1.00 80.81 112 ALA A N 1
ATOM 813 C CA . ALA A 1 112 ? 12.332 -6.080 -5.798 1.00 80.81 112 ALA A CA 1
ATOM 814 C C . ALA A 1 112 ? 11.459 -6.773 -6.864 1.00 80.81 112 ALA A C 1
ATOM 816 O O . ALA A 1 112 ? 11.918 -7.726 -7.497 1.00 80.81 112 ALA A O 1
ATOM 817 N N . PHE A 1 113 ? 10.215 -6.321 -7.052 1.00 74.81 113 PHE A N 1
ATOM 818 C CA . PHE A 1 113 ? 9.310 -6.808 -8.093 1.00 74.81 113 PHE A CA 1
ATOM 819 C C . PHE A 1 113 ? 9.409 -5.969 -9.372 1.00 74.81 113 PHE A C 1
ATOM 821 O O . PHE A 1 113 ? 9.464 -6.533 -10.464 1.00 74.81 113 PHE A O 1
ATOM 828 N N . SER A 1 114 ? 9.481 -4.644 -9.232 1.00 68.19 114 SER A N 1
ATOM 829 C CA . SER A 1 114 ? 9.635 -3.698 -10.333 1.00 68.19 114 SER A CA 1
ATOM 830 C C . SER A 1 114 ? 10.919 -3.955 -11.122 1.00 68.19 114 SER A C 1
ATOM 832 O O . SER A 1 114 ? 11.985 -4.257 -10.579 1.00 68.19 114 SER A O 1
ATOM 834 N N . GLU A 1 115 ? 10.814 -3.874 -12.444 1.00 61.91 115 GLU A N 1
ATOM 835 C CA . GLU A 1 115 ? 11.931 -4.168 -13.332 1.00 61.91 115 GLU A CA 1
ATOM 836 C C . GLU A 1 115 ? 13.083 -3.168 -13.157 1.00 61.91 115 GLU A C 1
ATOM 838 O O . GLU A 1 115 ? 12.894 -2.007 -12.798 1.00 61.91 115 GLU A O 1
ATOM 843 N N . ALA A 1 116 ? 14.309 -3.599 -13.466 1.00 56.97 116 ALA A N 1
ATOM 844 C CA . ALA A 1 116 ? 15.405 -2.646 -13.605 1.00 56.97 116 ALA A CA 1
ATOM 845 C C . ALA A 1 116 ? 15.140 -1.725 -14.806 1.00 56.97 116 ALA A C 1
ATOM 847 O O . ALA A 1 116 ? 14.612 -2.188 -15.820 1.00 56.97 116 ALA A O 1
ATOM 848 N N . LYS A 1 117 ? 15.560 -0.456 -14.706 1.00 58.50 117 LYS A N 1
ATOM 849 C CA . LYS A 1 117 ? 15.503 0.527 -15.801 1.00 58.50 117 LYS A CA 1
ATOM 850 C C . LYS A 1 117 ? 15.911 -0.112 -17.132 1.00 58.50 117 LYS A C 1
ATOM 852 O O . LYS A 1 117 ? 16.923 -0.820 -17.189 1.00 58.50 117 LYS A O 1
ATOM 857 N N . SER A 1 118 ? 15.131 0.133 -18.189 1.00 60.81 118 SER A N 1
ATOM 858 C CA . SER A 1 118 ? 15.497 -0.326 -19.532 1.00 60.81 118 SER A CA 1
ATOM 859 C C . SER A 1 118 ? 16.871 0.245 -19.898 1.00 60.81 118 SER A C 1
ATOM 861 O O . SER A 1 118 ? 17.232 1.345 -19.470 1.00 60.81 118 SER A O 1
ATOM 863 N N . PHE A 1 119 ? 17.668 -0.494 -20.677 1.00 57.84 119 PHE A N 1
ATOM 864 C CA . PHE A 1 119 ? 18.988 -0.013 -21.113 1.00 57.84 119 PHE A CA 1
ATOM 865 C C . PHE A 1 119 ? 18.878 1.356 -21.797 1.00 57.84 119 PHE A C 1
ATOM 867 O O . PHE A 1 119 ? 19.733 2.215 -21.605 1.00 57.84 119 PHE A O 1
ATOM 874 N N . LEU A 1 120 ? 17.792 1.574 -22.544 1.00 62.16 120 LEU A N 1
ATOM 875 C CA . LEU A 1 120 ? 17.491 2.848 -23.182 1.00 62.16 120 LEU A CA 1
ATOM 876 C C . LEU A 1 120 ? 17.265 3.962 -22.152 1.00 62.16 120 LEU A C 1
ATOM 878 O O . LEU A 1 120 ? 17.823 5.044 -22.306 1.00 62.16 120 LEU A O 1
ATOM 882 N N . THR A 1 121 ? 16.507 3.697 -21.088 1.00 65.38 121 THR A N 1
ATOM 883 C CA . THR A 1 121 ? 16.293 4.646 -19.984 1.00 65.38 121 THR A CA 1
ATOM 884 C C . THR A 1 121 ? 17.597 4.951 -19.247 1.00 65.38 121 THR A C 1
ATOM 886 O O . THR A 1 121 ? 17.933 6.112 -19.034 1.00 65.38 121 THR A O 1
ATOM 889 N N . GLU A 1 122 ? 18.392 3.931 -18.917 1.00 70.69 122 GLU A N 1
ATOM 890 C CA . GLU A 1 122 ? 19.694 4.110 -18.265 1.00 70.69 122 GLU A CA 1
ATOM 891 C C . GLU A 1 122 ? 20.679 4.891 -19.151 1.00 70.69 122 GLU A C 1
ATOM 893 O O . GLU A 1 122 ? 21.414 5.755 -18.668 1.00 70.69 122 GLU A O 1
ATOM 898 N N . TYR A 1 123 ? 20.678 4.619 -20.457 1.00 68.50 123 TYR A N 1
ATOM 899 C CA . TYR A 1 123 ? 21.467 5.351 -21.439 1.00 68.50 123 TYR A CA 1
ATOM 900 C C . TYR A 1 123 ? 21.009 6.810 -21.552 1.00 68.50 123 TYR A C 1
ATOM 902 O O . TYR A 1 123 ? 21.862 7.699 -21.551 1.00 68.50 123 TYR A O 1
ATOM 910 N N . LYS A 1 124 ? 19.694 7.072 -21.598 1.00 68.62 124 LYS A N 1
ATOM 911 C CA . LYS A 1 124 ? 19.131 8.431 -21.612 1.00 68.62 124 LYS A CA 1
ATOM 912 C C . LYS A 1 124 ? 19.520 9.206 -20.354 1.00 68.62 124 LYS A C 1
ATOM 914 O O . LYS A 1 124 ? 20.012 10.320 -20.477 1.00 68.62 124 LYS A O 1
ATOM 919 N N . ASP A 1 125 ? 19.399 8.598 -19.176 1.00 69.56 125 ASP A N 1
ATOM 920 C CA . ASP A 1 125 ? 19.770 9.220 -17.900 1.00 69.56 125 ASP A CA 1
ATOM 921 C C . ASP A 1 125 ? 21.267 9.559 -17.845 1.00 69.56 125 ASP A C 1
ATOM 923 O O . ASP A 1 125 ? 21.654 10.682 -17.521 1.00 69.56 125 ASP A O 1
ATOM 927 N N . LYS A 1 126 ? 22.134 8.602 -18.206 1.00 77.38 126 LYS A N 1
ATOM 928 C CA . LYS A 1 126 ? 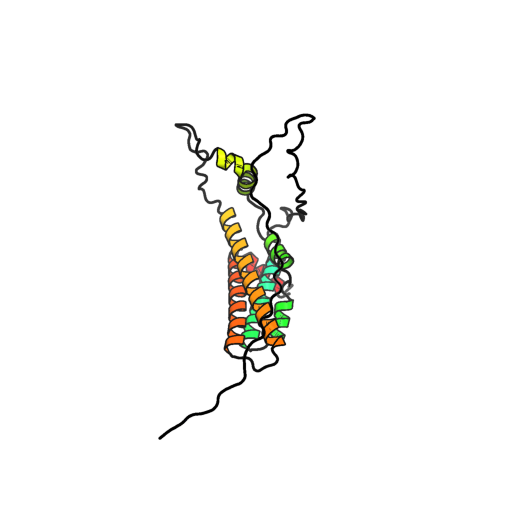23.595 8.794 -18.188 1.00 77.38 126 LYS A CA 1
ATOM 929 C C . LYS A 1 126 ? 24.076 9.809 -19.222 1.00 77.38 126 LYS A C 1
ATOM 931 O O . LYS A 1 126 ? 25.088 10.468 -18.998 1.00 77.38 126 LYS A O 1
ATOM 936 N N . ASN A 1 127 ? 23.363 9.935 -20.339 1.00 69.81 127 ASN A N 1
ATOM 937 C CA . ASN A 1 127 ? 23.708 10.840 -21.431 1.00 69.81 127 ASN A CA 1
ATOM 938 C C . ASN A 1 127 ? 22.767 12.047 -21.514 1.00 69.81 127 ASN A C 1
ATOM 940 O O . ASN A 1 127 ? 22.776 12.731 -22.532 1.00 69.81 127 ASN A O 1
ATOM 944 N N . ALA A 1 128 ? 21.995 12.353 -20.464 1.00 70.12 128 ALA A N 1
ATOM 945 C CA . ALA A 1 128 ? 20.975 13.405 -20.492 1.00 70.12 128 ALA A CA 1
ATOM 946 C C . ALA A 1 128 ? 21.548 14.769 -20.910 1.00 70.12 128 ALA A C 1
ATOM 948 O O . ALA A 1 128 ? 20.927 15.501 -21.676 1.00 70.12 128 ALA A O 1
ATOM 949 N N . PHE A 1 129 ? 22.777 15.074 -20.477 1.00 70.88 129 PHE A N 1
ATOM 950 C CA . PHE A 1 129 ? 23.504 16.271 -20.900 1.00 70.88 129 PHE A CA 1
ATOM 951 C C . PHE A 1 129 ? 23.814 16.275 -22.404 1.00 70.88 129 PHE A C 1
ATOM 953 O O . PHE A 1 129 ? 23.566 17.270 -23.075 1.00 70.88 129 PHE A O 1
ATOM 960 N N . LEU A 1 130 ? 24.340 15.169 -22.940 1.00 66.62 130 LEU A N 1
ATOM 961 C CA . LEU A 1 130 ? 24.687 15.044 -24.359 1.00 66.62 130 LEU A CA 1
ATOM 962 C C . LEU A 1 130 ? 23.437 15.061 -25.235 1.00 66.62 130 LEU A C 1
ATOM 964 O O . LEU A 1 130 ? 23.390 15.820 -26.194 1.00 66.62 130 LEU A O 1
ATOM 968 N N . ILE A 1 131 ? 22.416 14.289 -24.859 1.00 65.38 131 ILE A N 1
ATOM 969 C CA . ILE A 1 131 ? 21.134 14.234 -25.560 1.00 65.38 131 ILE A CA 1
ATOM 970 C C . ILE A 1 131 ? 20.494 15.618 -25.578 1.00 65.38 131 ILE A C 1
ATOM 972 O O . ILE A 1 131 ? 20.104 16.054 -26.650 1.00 65.38 131 ILE A O 1
ATOM 976 N N . GLY A 1 132 ? 20.458 16.336 -24.449 1.00 63.09 132 GLY A N 1
ATOM 977 C CA . GLY A 1 132 ? 19.922 17.700 -24.386 1.00 63.09 132 GLY A CA 1
ATOM 978 C C . GLY A 1 132 ? 20.712 18.719 -25.218 1.00 63.09 132 GLY A C 1
ATOM 979 O O . GLY A 1 132 ? 20.142 19.693 -25.702 1.00 63.09 132 GLY A O 1
ATOM 980 N N . LEU A 1 133 ? 22.016 18.493 -25.417 1.00 62.75 133 LEU A N 1
ATOM 981 C CA . LEU A 1 133 ? 22.866 19.335 -26.264 1.00 62.75 133 LEU A CA 1
ATOM 982 C C . LEU A 1 133 ? 22.659 19.053 -27.762 1.00 62.75 133 LEU A C 1
ATOM 984 O O . LEU A 1 133 ? 22.811 19.951 -28.587 1.00 62.75 133 LEU A O 1
ATOM 988 N N . THR A 1 134 ? 22.349 17.803 -28.116 1.00 61.53 134 THR A N 1
ATOM 989 C CA . THR A 1 134 ? 22.222 17.341 -29.507 1.00 61.53 134 THR A CA 1
ATOM 990 C C . THR A 1 134 ? 20.778 17.243 -29.995 1.00 61.53 134 THR A C 1
ATOM 992 O O . THR A 1 134 ? 20.558 17.156 -31.202 1.00 61.53 134 THR A O 1
ATOM 995 N N . SER A 1 135 ? 19.789 17.275 -29.096 1.00 54.72 135 SER A N 1
ATOM 996 C CA . SER A 1 135 ? 18.356 17.256 -29.402 1.00 54.72 135 SER A CA 1
ATOM 997 C C . SER A 1 135 ? 17.962 18.553 -30.109 1.00 54.72 135 SER A C 1
ATOM 999 O O . SER A 1 135 ? 17.586 19.540 -29.482 1.00 54.72 135 SER A O 1
ATOM 1001 N N . GLY A 1 136 ? 18.123 18.566 -31.431 1.00 52.09 136 GLY A N 1
ATOM 1002 C CA . GLY A 1 136 ? 17.900 19.732 -32.286 1.00 52.09 136 GLY A CA 1
ATOM 1003 C C . GLY A 1 136 ? 18.911 19.879 -33.424 1.00 52.09 136 GLY A C 1
ATOM 1004 O O . GLY A 1 136 ? 18.658 20.652 -34.344 1.00 52.09 136 GLY A O 1
ATOM 1005 N N . TYR A 1 137 ? 20.020 19.131 -33.405 1.00 51.91 137 TYR A N 1
ATOM 1006 C CA . TYR A 1 137 ? 21.056 19.187 -34.443 1.00 51.91 137 TYR A CA 1
ATOM 1007 C C . TYR A 1 137 ? 21.156 17.879 -35.240 1.00 51.91 137 TYR A C 1
ATOM 1009 O O . TYR A 1 137 ? 22.238 17.340 -35.459 1.00 51.91 137 TYR A O 1
ATOM 1017 N N . ASP A 1 138 ? 20.019 17.372 -35.714 1.00 55.03 138 ASP A N 1
ATOM 1018 C CA . ASP A 1 138 ? 20.025 16.404 -36.809 1.00 55.03 138 ASP A CA 1
ATOM 1019 C C . ASP A 1 138 ? 20.181 17.196 -38.106 1.00 55.03 138 ASP A C 1
ATOM 1021 O O . ASP A 1 138 ? 19.246 17.839 -38.579 1.00 55.03 138 ASP A O 1
ATOM 1025 N N . GLY A 1 139 ? 21.412 17.251 -38.622 1.00 54.34 139 GLY A N 1
ATOM 1026 C CA . GLY A 1 139 ? 21.750 18.030 -39.815 1.00 54.34 139 GLY A CA 1
ATOM 1027 C C . GLY A 1 139 ? 20.784 17.791 -40.993 1.00 54.34 139 GLY A C 1
ATOM 1028 O O . GLY A 1 139 ? 20.161 16.729 -41.084 1.00 54.34 139 GLY A O 1
ATOM 1029 N N . PRO A 1 140 ? 20.657 18.761 -41.917 1.00 55.25 140 PRO A N 1
ATOM 1030 C CA . PRO A 1 140 ? 19.643 18.732 -42.968 1.00 55.25 140 PRO A CA 1
ATOM 1031 C C . PRO A 1 140 ? 19.685 17.423 -43.771 1.00 55.25 140 PRO A C 1
ATOM 1033 O O . PRO A 1 140 ? 20.737 17.018 -44.264 1.00 55.25 140 PRO A O 1
ATOM 1036 N N . GLY A 1 141 ? 18.530 16.760 -43.889 1.00 57.47 141 GLY A N 1
ATOM 1037 C CA . GLY A 1 141 ? 18.361 15.525 -44.662 1.00 57.47 141 GLY A CA 1
ATOM 1038 C C . GLY A 1 141 ? 18.703 14.221 -43.931 1.00 57.47 141 GLY A C 1
ATOM 1039 O O . GLY A 1 141 ? 18.578 13.157 -44.533 1.00 57.47 141 GLY A O 1
ATOM 1040 N N . ARG A 1 142 ? 19.104 14.258 -42.652 1.00 57.19 142 ARG A N 1
ATOM 1041 C CA . ARG A 1 142 ? 19.182 13.039 -41.832 1.00 57.19 142 ARG A CA 1
ATOM 1042 C C . ARG A 1 142 ? 17.809 12.741 -41.240 1.00 57.19 142 ARG A C 1
ATOM 1044 O O . ARG A 1 142 ? 17.125 13.652 -40.776 1.00 57.19 142 ARG A O 1
ATOM 1051 N N . ALA A 1 143 ? 17.406 11.469 -41.257 1.00 52.56 143 ALA A N 1
ATOM 1052 C CA . ALA A 1 143 ? 16.308 11.029 -40.405 1.00 52.56 143 ALA A CA 1
ATOM 1053 C C . ALA A 1 143 ? 16.655 11.465 -38.980 1.00 52.56 143 ALA A C 1
ATOM 1055 O O . ALA A 1 143 ? 17.792 11.240 -38.553 1.00 52.56 143 ALA A O 1
ATOM 1056 N N . ARG A 1 144 ? 15.716 12.123 -38.287 1.00 54.38 144 ARG A N 1
ATOM 1057 C CA . ARG A 1 144 ? 15.913 12.447 -36.872 1.00 54.38 144 ARG A CA 1
ATOM 1058 C C . ARG A 1 144 ? 16.379 11.179 -36.173 1.00 54.38 144 ARG A C 1
ATOM 1060 O O . ARG A 1 144 ? 15.822 10.118 -36.466 1.00 54.38 144 ARG A O 1
ATOM 1067 N N . MET A 1 145 ? 17.427 11.260 -35.360 1.00 43.34 145 MET A N 1
ATOM 1068 C CA . MET A 1 145 ? 18.031 10.100 -34.710 1.00 43.34 145 MET A CA 1
ATOM 1069 C C . MET A 1 145 ? 17.000 9.455 -33.776 1.00 43.34 145 MET A C 1
ATOM 1071 O O . MET A 1 145 ? 16.910 9.794 -32.603 1.00 43.34 145 MET A O 1
ATOM 1075 N N . GLY A 1 146 ? 16.182 8.563 -34.341 1.00 44.56 146 GLY A N 1
ATOM 1076 C CA . GLY A 1 146 ? 14.933 8.108 -33.754 1.00 44.56 146 GLY A CA 1
ATOM 1077 C C . GLY A 1 146 ? 13.920 9.245 -33.604 1.00 44.56 146 GLY A C 1
ATOM 1078 O O . GLY A 1 146 ? 14.180 10.300 -33.032 1.00 4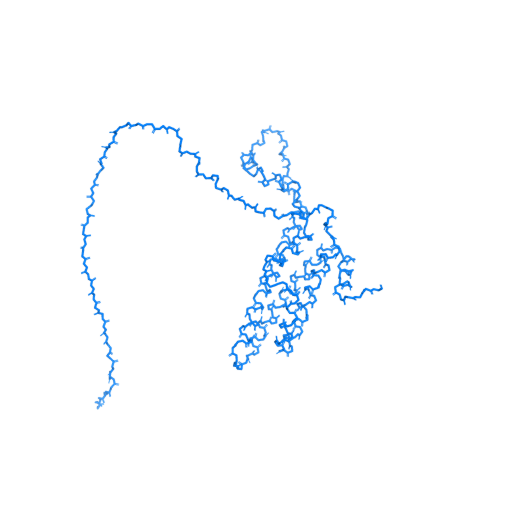4.56 146 GLY A O 1
ATOM 1079 N N . THR A 1 147 ? 12.685 9.006 -34.008 1.00 46.97 147 THR A N 1
ATOM 1080 C CA . THR A 1 147 ? 11.558 9.428 -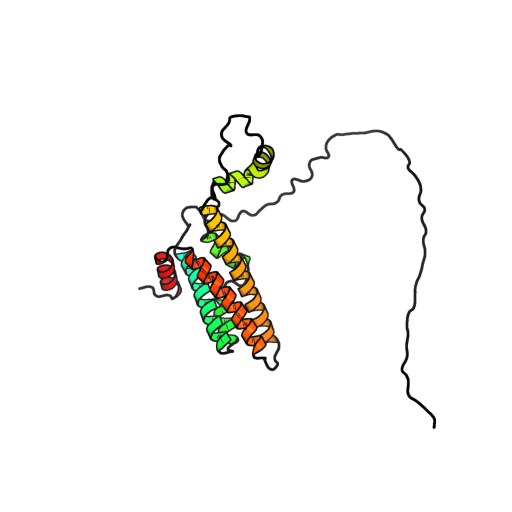33.178 1.00 46.97 147 THR A CA 1
ATOM 1081 C C . THR A 1 147 ? 11.783 8.857 -31.772 1.00 46.97 147 THR A C 1
ATOM 1083 O O . THR A 1 147 ? 11.314 7.779 -31.438 1.00 46.97 147 THR A O 1
ATOM 1086 N N . LEU A 1 148 ? 12.541 9.571 -30.933 1.00 48.66 148 LEU A N 1
ATOM 1087 C CA . LEU A 1 148 ? 12.757 9.286 -29.506 1.00 48.66 148 LEU A CA 1
ATOM 1088 C C . LEU A 1 148 ? 11.455 9.420 -28.677 1.00 48.66 148 LEU A C 1
ATOM 1090 O O . LEU A 1 148 ? 11.502 9.364 -27.448 1.00 48.66 148 LEU A O 1
ATOM 1094 N N . GLU A 1 149 ? 10.344 9.651 -29.380 1.00 49.66 149 GLU A N 1
ATOM 1095 C CA . GLU A 1 149 ? 8.940 9.689 -28.978 1.00 49.66 149 GLU A CA 1
ATOM 1096 C C . GLU A 1 149 ? 8.270 8.305 -29.050 1.00 49.66 149 GLU A C 1
ATOM 1098 O O . GLU A 1 149 ? 7.090 8.198 -28.729 1.00 49.66 149 GLU A O 1
ATOM 1103 N N . GLU A 1 150 ? 8.981 7.237 -29.442 1.00 56.66 150 GLU A N 1
ATOM 1104 C CA . GLU A 1 150 ? 8.529 5.882 -29.111 1.00 56.66 150 GLU A CA 1
ATOM 1105 C C . GLU A 1 150 ? 8.544 5.744 -27.590 1.00 56.66 150 GLU A C 1
ATOM 1107 O O . GLU A 1 150 ? 9.586 5.582 -26.946 1.00 56.66 150 GLU A O 1
ATOM 1112 N N . ILE A 1 151 ? 7.352 5.900 -27.030 1.00 57.53 151 ILE A N 1
ATOM 1113 C CA . ILE A 1 151 ? 7.010 5.536 -25.672 1.00 57.53 151 ILE A CA 1
ATOM 1114 C C . ILE A 1 151 ? 7.505 4.104 -25.460 1.00 57.53 151 ILE A C 1
ATOM 1116 O O . ILE A 1 151 ? 7.012 3.175 -26.091 1.00 57.53 151 ILE A O 1
ATOM 1120 N N . ASP A 1 152 ? 8.516 3.945 -24.607 1.00 68.44 152 ASP A N 1
ATOM 1121 C CA . ASP A 1 152 ? 8.991 2.639 -24.166 1.00 68.44 152 ASP A CA 1
ATOM 1122 C C . ASP A 1 152 ? 7.897 2.057 -23.252 1.00 68.44 152 ASP A C 1
ATOM 1124 O O . ASP A 1 152 ? 7.727 2.575 -22.142 1.00 68.44 152 ASP A O 1
ATOM 1128 N N . PRO A 1 153 ? 7.144 1.016 -23.667 1.00 72.88 153 PRO A N 1
ATOM 1129 C CA . PRO A 1 153 ? 6.054 0.466 -22.855 1.00 72.88 153 PRO A CA 1
ATOM 1130 C C . PRO A 1 153 ? 6.551 -0.021 -21.489 1.00 72.88 153 PRO A C 1
ATOM 1132 O O . PRO A 1 153 ? 5.815 -0.040 -20.506 1.00 72.88 153 PRO A O 1
ATOM 1135 N N . GLN A 1 154 ? 7.837 -0.378 -21.410 1.00 74.50 154 GLN A N 1
ATOM 1136 C CA . GLN A 1 154 ? 8.495 -0.757 -20.171 1.00 74.50 154 GLN A CA 1
ATOM 1137 C C . GLN A 1 154 ? 8.696 0.446 -19.238 1.00 74.50 154 GLN A C 1
ATOM 1139 O O . GLN A 1 154 ? 8.569 0.313 -18.022 1.00 74.50 154 GLN A O 1
ATOM 1144 N N . ALA A 1 155 ? 8.992 1.626 -19.787 1.00 74.62 155 ALA A N 1
ATOM 1145 C CA . ALA A 1 155 ? 9.136 2.854 -19.011 1.00 74.62 155 ALA A CA 1
ATOM 1146 C C . ALA A 1 155 ? 7.783 3.358 -18.483 1.00 74.62 155 ALA A C 1
ATOM 1148 O O . ALA A 1 155 ? 7.724 3.832 -17.349 1.00 74.62 155 ALA A O 1
ATOM 1149 N N . GLU A 1 156 ? 6.702 3.213 -19.256 1.00 81.06 156 GLU A N 1
ATOM 1150 C CA . GLU A 1 156 ? 5.341 3.518 -18.786 1.00 81.06 156 GLU A CA 1
ATOM 1151 C C . GLU A 1 156 ? 4.916 2.594 -17.651 1.00 81.06 156 GLU A C 1
ATOM 1153 O O . GLU A 1 156 ? 4.514 3.076 -16.593 1.00 81.06 156 GLU A O 1
ATOM 1158 N N . LEU A 1 157 ? 5.102 1.282 -17.825 1.00 83.19 157 LEU A N 1
ATOM 1159 C CA . LEU A 1 157 ? 4.809 0.302 -16.783 1.00 83.19 157 LEU A CA 1
ATOM 1160 C C . LEU A 1 157 ? 5.589 0.603 -15.496 1.00 83.19 157 LEU A C 1
ATOM 1162 O O . LEU A 1 157 ? 5.037 0.535 -14.401 1.00 83.19 157 LEU A O 1
ATOM 1166 N N . GLN A 1 158 ? 6.869 0.970 -15.606 1.00 82.44 158 GLN A N 1
ATOM 1167 C CA . GLN A 1 158 ? 7.678 1.356 -14.447 1.00 82.44 158 GLN A CA 1
ATOM 1168 C C . GLN A 1 158 ? 7.162 2.632 -13.782 1.00 82.44 158 GLN A C 1
ATOM 1170 O O . GLN A 1 158 ? 7.078 2.689 -12.554 1.00 82.44 158 GLN A O 1
ATOM 1175 N N . ALA A 1 159 ? 6.817 3.657 -14.564 1.00 85.75 159 ALA A N 1
ATOM 1176 C CA . ALA A 1 159 ? 6.262 4.895 -14.032 1.00 85.75 159 ALA A CA 1
ATOM 1177 C C . ALA A 1 159 ? 4.951 4.635 -13.276 1.00 85.75 159 ALA A C 1
ATOM 1179 O O . ALA A 1 159 ? 4.780 5.134 -12.162 1.00 85.75 159 ALA A O 1
ATOM 1180 N N . GLU A 1 160 ? 4.077 3.798 -13.834 1.00 90.50 160 GLU A N 1
ATOM 1181 C CA . GLU A 1 160 ? 2.815 3.401 -13.215 1.00 90.50 160 GLU A CA 1
ATOM 1182 C C . GLU A 1 160 ? 3.040 2.591 -11.930 1.00 90.50 160 GLU A C 1
ATOM 1184 O O . GLU A 1 160 ? 2.498 2.931 -10.878 1.00 90.50 160 GLU A O 1
ATOM 1189 N N . GLN A 1 161 ? 3.931 1.594 -11.963 1.00 90.44 161 GLN A N 1
ATOM 1190 C CA . GLN A 1 161 ? 4.324 0.821 -10.781 1.00 90.44 161 GLN A CA 1
ATOM 1191 C C . GLN A 1 161 ? 4.850 1.721 -9.656 1.00 90.44 161 GLN A C 1
ATOM 1193 O O . GLN A 1 161 ? 4.449 1.577 -8.498 1.00 90.44 161 GLN A O 1
ATOM 1198 N N . TYR A 1 162 ? 5.744 2.663 -9.969 1.00 90.50 162 TYR A N 1
ATOM 1199 C CA . TYR A 1 162 ? 6.286 3.579 -8.967 1.00 90.50 162 TYR A CA 1
ATOM 1200 C C . TYR A 1 162 ? 5.242 4.564 -8.442 1.00 90.50 162 TYR A C 1
ATOM 1202 O O . TYR A 1 162 ? 5.275 4.870 -7.246 1.00 90.50 162 TYR A O 1
ATOM 1210 N N . GLY A 1 163 ? 4.333 5.034 -9.300 1.00 93.62 163 GLY A N 1
ATOM 1211 C CA . GLY A 1 163 ? 3.193 5.869 -8.921 1.00 93.62 163 GLY A CA 1
ATOM 1212 C C . GLY A 1 163 ? 2.302 5.157 -7.909 1.00 93.62 163 GLY A C 1
ATOM 1213 O O . GLY A 1 163 ? 2.213 5.589 -6.763 1.00 93.62 163 GLY A O 1
ATOM 1214 N N . LEU A 1 164 ? 1.776 3.987 -8.276 1.00 95.69 164 LEU A N 1
ATOM 1215 C CA . LEU A 1 164 ? 0.889 3.190 -7.425 1.00 95.69 164 LEU A CA 1
ATOM 1216 C C . LEU A 1 164 ? 1.553 2.769 -6.108 1.00 95.69 164 LEU A C 1
ATOM 1218 O O . LEU A 1 164 ? 0.929 2.818 -5.050 1.00 95.69 164 LEU A O 1
ATOM 1222 N N . ARG A 1 165 ? 2.845 2.416 -6.136 1.00 95.19 165 ARG A N 1
ATOM 1223 C CA . ARG A 1 165 ? 3.630 2.148 -4.920 1.00 95.19 165 ARG A CA 1
ATOM 1224 C C . ARG A 1 165 ? 3.674 3.367 -3.994 1.00 95.19 165 ARG A C 1
ATOM 1226 O O . ARG A 1 165 ? 3.576 3.216 -2.776 1.00 95.19 165 ARG A O 1
ATOM 1233 N N . ASN A 1 166 ? 3.896 4.562 -4.540 1.00 96.56 166 ASN A N 1
ATOM 1234 C CA . ASN A 1 166 ? 3.956 5.789 -3.745 1.00 96.56 166 ASN A CA 1
ATOM 1235 C C . ASN A 1 166 ? 2.578 6.156 -3.184 1.00 96.56 166 ASN A C 1
ATOM 1237 O O . ASN A 1 166 ? 2.496 6.498 -2.006 1.00 96.56 166 ASN A O 1
ATOM 1241 N N . ASP A 1 167 ? 1.524 6.021 -3.987 1.00 97.94 167 ASP A N 1
ATOM 1242 C CA . ASP A 1 167 ? 0.145 6.300 -3.580 1.00 97.94 167 ASP A CA 1
ATOM 1243 C C . ASP A 1 167 ? -0.313 5.344 -2.473 1.00 97.94 167 ASP A C 1
ATOM 1245 O O . ASP A 1 167 ? -0.861 5.778 -1.459 1.00 97.94 167 ASP A O 1
ATOM 1249 N N . ALA A 1 168 ? -0.007 4.048 -2.614 1.00 97.81 168 ALA A N 1
ATOM 1250 C CA . ALA A 1 168 ? -0.276 3.046 -1.589 1.00 97.81 168 ALA A CA 1
ATOM 1251 C C . ALA A 1 168 ? 0.424 3.386 -0.268 1.00 97.81 168 ALA A C 1
ATOM 1253 O O . ALA A 1 168 ? -0.190 3.300 0.796 1.00 97.81 168 ALA A O 1
ATOM 1254 N N . TRP A 1 169 ? 1.698 3.794 -0.325 1.00 98.06 169 TRP A N 1
ATOM 1255 C CA . TRP A 1 169 ? 2.441 4.193 0.868 1.00 98.06 169 TRP A CA 1
ATOM 1256 C C . TRP A 1 169 ? 1.850 5.440 1.530 1.00 98.06 169 TRP A C 1
ATOM 1258 O O . TRP A 1 169 ? 1.631 5.427 2.737 1.00 98.06 169 TRP A O 1
ATOM 1268 N N . ALA A 1 170 ? 1.577 6.494 0.756 1.00 98.31 170 ALA A N 1
ATOM 1269 C CA . ALA A 1 170 ? 1.026 7.740 1.282 1.00 98.31 170 ALA A CA 1
ATOM 1270 C C . ALA A 1 170 ? -0.324 7.503 1.977 1.00 98.31 170 ALA A C 1
ATOM 1272 O O . ALA A 1 170 ? -0.516 7.916 3.117 1.00 98.31 170 ALA A O 1
ATOM 1273 N N . ALA A 1 171 ? -1.221 6.747 1.339 1.00 98.31 171 ALA A N 1
ATOM 1274 C CA . ALA A 1 171 ? -2.514 6.399 1.919 1.00 98.31 171 ALA A CA 1
ATOM 1275 C C . ALA A 1 171 ? -2.389 5.519 3.178 1.00 98.31 171 ALA A C 1
ATOM 1277 O O . ALA A 1 171 ? -3.163 5.669 4.125 1.00 98.31 171 ALA A O 1
ATOM 1278 N N . LEU A 1 172 ? -1.409 4.611 3.216 1.00 98.25 172 LEU A N 1
ATOM 1279 C CA . LEU A 1 172 ? -1.136 3.781 4.388 1.00 98.25 172 LEU A CA 1
ATOM 1280 C C . LEU A 1 172 ? -0.559 4.596 5.554 1.00 98.25 172 LEU A C 1
ATOM 1282 O O . LEU A 1 172 ? -0.906 4.335 6.708 1.00 98.25 172 LEU A O 1
ATOM 1286 N N . ASP A 1 173 ? 0.321 5.558 5.275 1.00 98.19 173 ASP A N 1
ATOM 1287 C CA . ASP A 1 173 ? 0.879 6.447 6.295 1.00 98.19 173 ASP A CA 1
ATOM 1288 C C . ASP A 1 173 ? -0.204 7.361 6.883 1.00 98.19 173 ASP A C 1
ATOM 1290 O O . ASP A 1 173 ? -0.334 7.421 8.109 1.00 98.19 173 ASP A O 1
ATOM 1294 N N . ASP A 1 174 ? -1.062 7.938 6.030 1.00 97.94 174 ASP A N 1
ATOM 1295 C CA . ASP A 1 174 ? -2.275 8.661 6.437 1.00 97.94 174 ASP A CA 1
ATOM 1296 C C . ASP A 1 174 ? -3.137 7.789 7.366 1.00 97.94 174 ASP A C 1
ATOM 1298 O O . ASP A 1 174 ? -3.434 8.173 8.497 1.00 97.94 174 ASP A O 1
ATOM 1302 N N . ALA A 1 175 ? -3.479 6.566 6.939 1.00 97.94 175 ALA A N 1
ATOM 1303 C CA . ALA A 1 175 ? -4.297 5.645 7.730 1.00 97.94 175 ALA A CA 1
ATOM 1304 C C . ALA A 1 175 ? -3.658 5.321 9.090 1.00 97.94 175 ALA A C 1
ATOM 1306 O O . ALA A 1 175 ? -4.334 5.292 10.120 1.00 97.94 175 ALA A O 1
ATOM 1307 N N . ARG A 1 176 ? -2.338 5.104 9.130 1.00 97.75 176 ARG A N 1
ATOM 1308 C CA . ARG A 1 176 ? -1.601 4.852 10.377 1.00 97.75 176 ARG A CA 1
ATOM 1309 C C . ARG A 1 176 ? -1.570 6.073 11.281 1.00 97.75 176 ARG A C 1
ATOM 1311 O O . ARG A 1 176 ? -1.576 5.907 12.502 1.00 97.75 176 ARG A O 1
ATOM 1318 N N . ALA A 1 177 ? -1.454 7.274 10.724 1.00 96.44 177 ALA A N 1
ATOM 1319 C CA . ALA A 1 177 ? -1.494 8.517 11.484 1.00 96.44 177 ALA A CA 1
ATOM 1320 C C . ALA A 1 177 ? -2.880 8.718 12.108 1.00 96.44 177 ALA A C 1
ATOM 1322 O O . ALA A 1 177 ? -2.971 8.900 13.325 1.00 96.44 177 ALA A O 1
ATOM 1323 N N . THR A 1 178 ? -3.945 8.557 11.317 1.00 96.00 178 THR A N 1
ATOM 1324 C CA . THR A 1 178 ? -5.332 8.609 11.794 1.00 96.00 178 THR A CA 1
ATOM 1325 C C . THR A 1 178 ? -5.575 7.558 12.873 1.00 96.00 178 THR A C 1
ATOM 1327 O O . THR A 1 178 ? -6.017 7.887 13.968 1.00 96.00 178 THR A O 1
ATOM 1330 N N . LEU A 1 179 ? -5.183 6.301 12.653 1.00 95.81 179 LEU A N 1
ATOM 1331 C CA . LEU A 1 179 ? -5.342 5.238 13.648 1.00 95.81 179 LEU A CA 1
ATOM 1332 C C . LEU A 1 179 ? -4.629 5.554 14.973 1.00 95.81 179 LEU A C 1
ATOM 1334 O O . LEU A 1 179 ? -5.194 5.339 16.047 1.00 95.81 179 LEU A O 1
ATOM 1338 N N . ARG A 1 180 ? -3.397 6.078 14.917 1.00 95.38 180 ARG A N 1
ATOM 1339 C CA . ARG A 1 180 ? -2.651 6.511 16.111 1.00 95.38 180 ARG A CA 1
ATOM 1340 C C . ARG A 1 180 ? -3.385 7.626 16.851 1.00 95.38 180 ARG A C 1
ATOM 1342 O O . ARG A 1 180 ? -3.508 7.548 18.072 1.00 95.38 180 ARG A O 1
ATOM 1349 N N . PHE A 1 181 ? -3.901 8.615 16.125 1.00 93.94 181 PHE A N 1
ATOM 1350 C CA . PHE A 1 181 ? -4.701 9.695 16.697 1.00 93.94 181 PHE A CA 1
ATOM 1351 C C . PHE A 1 181 ? -5.955 9.156 17.400 1.00 93.94 181 PHE A C 1
ATOM 1353 O O . PHE A 1 181 ? -6.160 9.441 18.578 1.00 93.94 181 PHE A O 1
ATOM 1360 N N . LEU A 1 182 ? -6.731 8.292 16.740 1.00 93.19 182 LEU A N 1
ATOM 1361 C CA . LEU A 1 182 ? -7.973 7.737 17.295 1.00 93.19 182 LEU A CA 1
ATOM 1362 C C . LEU A 1 182 ? -7.756 6.842 18.516 1.00 93.19 182 LEU A C 1
ATOM 1364 O O . LEU A 1 182 ? -8.598 6.800 19.416 1.00 93.19 182 LEU A O 1
ATOM 1368 N N . ARG A 1 183 ? -6.625 6.132 18.574 1.00 92.50 183 ARG A N 1
ATOM 1369 C CA . ARG A 1 183 ? -6.246 5.339 19.752 1.00 92.50 183 ARG A CA 1
ATOM 1370 C C . ARG A 1 183 ? -5.783 6.223 20.911 1.00 92.50 183 ARG A C 1
ATOM 1372 O O . ARG A 1 183 ? -6.058 5.891 22.059 1.00 92.50 183 ARG A O 1
ATOM 1379 N N . ALA A 1 184 ? -5.117 7.343 20.626 1.00 92.19 184 ALA A N 1
ATOM 1380 C CA . ALA A 1 184 ? -4.591 8.254 21.641 1.00 92.19 184 ALA A CA 1
ATOM 1381 C C . ALA A 1 184 ? -5.633 9.240 22.195 1.00 92.19 184 ALA A C 1
ATOM 1383 O O . ALA A 1 184 ? -5.533 9.630 23.356 1.00 92.19 184 ALA A O 1
ATOM 1384 N N . ALA A 1 185 ? -6.622 9.645 21.391 1.00 86.62 185 ALA A N 1
ATOM 1385 C CA . ALA A 1 185 ? -7.564 10.709 21.738 1.00 86.62 185 ALA A CA 1
ATOM 1386 C C . ALA A 1 185 ? -8.402 10.412 22.996 1.00 86.62 185 ALA A C 1
ATOM 1388 O O . ALA A 1 185 ? -8.839 11.351 23.655 1.00 86.62 185 ALA A O 1
ATOM 1389 N N . GLY A 1 186 ? -8.628 9.137 23.347 1.00 72.38 186 GLY A N 1
ATOM 1390 C CA . GLY A 1 186 ? -9.266 8.700 24.603 1.00 72.38 186 GLY A CA 1
ATOM 1391 C C . GLY A 1 186 ? -10.712 9.173 24.842 1.00 72.38 186 GLY A C 1
ATOM 1392 O O . GLY A 1 186 ? -11.341 8.736 25.803 1.00 72.38 186 GLY A O 1
ATOM 1393 N N . GLY A 1 187 ? -11.237 10.056 23.991 1.00 75.31 187 GLY A N 1
ATOM 1394 C CA . GLY A 1 187 ? -12.583 10.610 24.029 1.00 75.31 187 GLY A CA 1
ATOM 1395 C C . GLY A 1 187 ? -13.562 9.894 23.093 1.00 75.31 187 GLY A C 1
ATOM 1396 O O . GLY A 1 187 ? -13.188 8.944 22.397 1.00 75.31 187 GLY A O 1
ATOM 1397 N N . PRO A 1 188 ? -14.834 10.334 23.081 1.00 75.00 188 PRO A N 1
ATOM 1398 C CA . PRO A 1 188 ? -15.837 9.806 22.167 1.00 75.00 188 PRO A CA 1
ATOM 1399 C C . PRO A 1 188 ? -15.412 10.073 20.721 1.00 75.00 188 PRO A C 1
ATOM 1401 O O . PRO A 1 188 ? -15.105 11.205 20.355 1.00 75.00 188 PRO A O 1
ATOM 1404 N N . ARG A 1 189 ? -15.378 9.007 19.923 1.00 83.94 189 ARG A N 1
ATOM 1405 C CA . ARG A 1 189 ? -15.042 9.056 18.497 1.00 83.94 189 ARG A CA 1
ATOM 1406 C C . ARG A 1 189 ? -16.265 9.499 17.714 1.00 83.94 189 ARG A C 1
ATOM 1408 O O . ARG A 1 189 ? -17.379 9.095 18.053 1.00 83.94 189 ARG A O 1
ATOM 1415 N N . THR A 1 190 ? -16.056 10.297 16.678 1.00 87.75 190 THR A N 1
ATOM 1416 C CA . THR A 1 190 ? -17.126 10.633 15.741 1.00 87.75 190 THR A CA 1
ATOM 1417 C C . THR A 1 190 ? -17.210 9.587 14.629 1.00 87.75 190 THR A C 1
ATOM 1419 O O . THR A 1 190 ? -16.244 8.881 14.339 1.00 87.75 190 THR A O 1
ATOM 1422 N N . ASP A 1 191 ? -18.368 9.487 13.979 1.00 88.12 191 ASP A N 1
ATOM 1423 C CA . ASP A 1 191 ? -18.515 8.644 12.785 1.00 88.12 191 ASP A CA 1
ATOM 1424 C C . ASP A 1 191 ? -17.641 9.149 11.621 1.00 88.12 191 ASP A C 1
ATOM 1426 O O . ASP A 1 191 ? -17.253 8.373 10.749 1.00 88.12 191 ASP A O 1
ATOM 1430 N N . GLU A 1 192 ? -17.329 10.448 11.605 1.00 90.38 192 GLU A N 1
ATOM 1431 C CA . GLU A 1 192 ? -16.456 11.089 10.618 1.00 90.38 192 GLU A CA 1
ATOM 1432 C C . GLU A 1 192 ? -15.003 10.630 10.787 1.00 90.38 192 GLU A C 1
ATOM 1434 O O . GLU A 1 192 ? -14.392 10.172 9.827 1.00 90.38 192 GLU A O 1
ATOM 1439 N N . ASP A 1 193 ? -14.506 10.591 12.024 1.00 89.06 193 ASP A N 1
ATOM 1440 C CA . ASP A 1 193 ? -13.170 10.089 12.359 1.00 89.06 193 ASP A CA 1
ATOM 1441 C C . ASP A 1 193 ? -12.922 8.651 11.859 1.00 89.06 193 ASP A C 1
ATOM 1443 O O . ASP A 1 193 ? -11.862 8.317 11.319 1.00 89.06 193 ASP A O 1
ATOM 1447 N N . VAL A 1 194 ? -13.902 7.765 12.068 1.00 91.19 194 VAL A N 1
ATOM 1448 C CA . VAL A 1 194 ? -13.811 6.360 11.639 1.00 91.19 194 VAL A CA 1
ATOM 1449 C C . VAL A 1 194 ? -13.890 6.256 10.116 1.00 91.19 194 VAL A C 1
ATOM 1451 O O . VAL A 1 194 ? -13.197 5.427 9.519 1.00 91.19 194 VAL A O 1
ATOM 1454 N N . ARG A 1 195 ? -14.689 7.117 9.477 1.00 94.00 195 ARG A N 1
ATOM 1455 C CA . ARG A 1 195 ? -14.799 7.185 8.018 1.00 94.00 195 ARG A CA 1
ATOM 1456 C C . ARG A 1 195 ? -13.492 7.632 7.376 1.00 94.00 195 ARG A C 1
ATOM 1458 O O . ARG A 1 195 ? -13.060 6.977 6.435 1.00 94.00 195 ARG A O 1
ATOM 1465 N N . ASP A 1 196 ? -12.823 8.641 7.925 1.00 95.06 196 ASP A N 1
ATOM 1466 C CA . ASP A 1 196 ? -11.529 9.113 7.421 1.00 95.06 196 ASP A CA 1
ATOM 1467 C C . ASP A 1 196 ? -10.463 8.008 7.458 1.00 95.06 196 ASP A C 1
ATOM 1469 O O . ASP A 1 196 ? -9.702 7.824 6.502 1.00 95.06 196 ASP A O 1
ATOM 1473 N N . LEU A 1 197 ? -10.436 7.214 8.537 1.00 96.69 197 LEU A N 1
ATOM 1474 C CA . LEU A 1 197 ? -9.576 6.031 8.621 1.00 96.69 197 LEU A CA 1
ATOM 1475 C C . LEU A 1 197 ? -9.928 5.006 7.533 1.00 96.69 197 LEU A C 1
ATOM 1477 O O . LEU A 1 197 ? -9.035 4.516 6.836 1.00 96.69 197 LEU A O 1
ATOM 1481 N N . ALA A 1 198 ? -11.211 4.669 7.391 1.00 96.69 198 ALA A N 1
ATOM 1482 C CA . ALA A 1 198 ? -11.668 3.696 6.405 1.00 96.69 198 ALA A CA 1
ATOM 1483 C C . ALA A 1 198 ? -11.358 4.154 4.969 1.00 96.69 198 ALA A C 1
ATOM 1485 O O . ALA A 1 198 ? -10.897 3.356 4.154 1.00 96.69 198 ALA A O 1
ATOM 1486 N N . ASP A 1 199 ? -11.524 5.439 4.666 1.00 97.62 199 ASP A N 1
ATOM 1487 C CA . ASP A 1 199 ? -11.261 6.007 3.345 1.00 97.62 199 ASP A CA 1
ATOM 1488 C C . ASP A 1 199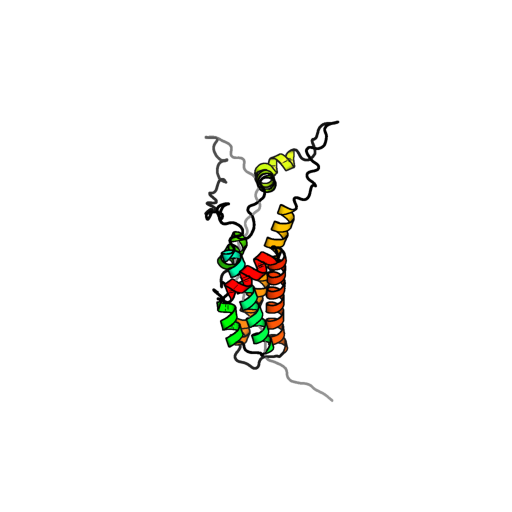 ? -9.763 6.044 3.025 1.00 97.62 199 ASP A C 1
ATOM 1490 O O . ASP A 1 199 ? -9.359 5.690 1.913 1.00 97.62 199 ASP A O 1
ATOM 1494 N N . ALA A 1 200 ? -8.904 6.367 3.998 1.00 98.00 200 ALA A N 1
ATOM 1495 C CA . ALA A 1 200 ? -7.457 6.233 3.832 1.00 98.00 200 ALA A CA 1
ATOM 1496 C C . ALA A 1 200 ? -7.047 4.776 3.541 1.00 98.00 200 ALA A C 1
ATOM 1498 O O . ALA A 1 200 ? -6.279 4.524 2.609 1.00 98.00 200 ALA A O 1
ATOM 1499 N N . LEU A 1 201 ? -7.618 3.805 4.261 1.00 98.44 201 LEU A N 1
ATOM 1500 C CA . LEU A 1 201 ? -7.366 2.380 4.028 1.00 98.44 201 LEU A CA 1
ATOM 1501 C C . LEU A 1 201 ? -7.876 1.906 2.661 1.00 98.44 201 LEU A C 1
ATOM 1503 O O . LEU A 1 201 ? -7.177 1.153 1.986 1.00 98.44 201 LEU A O 1
ATOM 1507 N N . ARG A 1 202 ? -9.046 2.373 2.212 1.00 98.31 202 ARG A N 1
ATOM 1508 C CA . ARG A 1 202 ? -9.581 2.065 0.874 1.00 98.31 202 ARG A CA 1
ATOM 1509 C C . ARG A 1 202 ? -8.715 2.641 -0.239 1.00 98.31 202 ARG A C 1
ATOM 1511 O O . ARG A 1 202 ? -8.500 1.962 -1.238 1.00 98.31 202 ARG A O 1
ATOM 1518 N N . ARG A 1 203 ? -8.173 3.854 -0.074 1.00 98.31 203 ARG A N 1
ATOM 1519 C CA . ARG A 1 203 ? -7.195 4.419 -1.023 1.00 98.31 203 ARG A CA 1
ATOM 1520 C C . ARG A 1 203 ? -5.945 3.542 -1.110 1.00 98.31 203 ARG A C 1
ATOM 1522 O O . ARG A 1 203 ? -5.510 3.221 -2.214 1.00 98.31 203 ARG A O 1
ATOM 1529 N N . ALA A 1 204 ? -5.420 3.090 0.032 1.00 98.12 204 ALA A N 1
ATOM 1530 C CA . ALA A 1 204 ? -4.279 2.176 0.064 1.00 98.12 204 ALA A CA 1
ATOM 1531 C C . ALA A 1 204 ? -4.603 0.832 -0.613 1.00 98.12 204 ALA A C 1
ATOM 1533 O O . ALA A 1 204 ? -3.834 0.370 -1.454 1.00 98.12 204 ALA A O 1
ATOM 1534 N N . GLN A 1 205 ? -5.761 0.237 -0.304 1.00 97.88 205 GLN A N 1
ATOM 1535 C CA . GLN A 1 205 ? -6.235 -1.008 -0.916 1.00 97.88 205 GLN A CA 1
ATOM 1536 C C . GLN A 1 205 ? -6.386 -0.865 -2.435 1.00 97.88 205 GLN A C 1
ATOM 1538 O O . GLN A 1 205 ? -5.928 -1.717 -3.187 1.00 97.88 205 GLN A O 1
ATOM 1543 N N . SER A 1 206 ? -6.984 0.234 -2.897 1.00 98.06 206 SER A N 1
ATOM 1544 C CA . SER A 1 206 ? -7.167 0.505 -4.322 1.00 98.06 206 SER A CA 1
ATOM 1545 C C . SER A 1 206 ? -5.829 0.618 -5.052 1.00 98.06 206 SER A C 1
ATOM 1547 O O . SER A 1 206 ? -5.679 0.049 -6.130 1.00 98.06 206 SER A O 1
ATOM 1549 N N . ALA A 1 207 ? -4.851 1.322 -4.476 1.00 97.75 207 ALA A N 1
ATOM 1550 C CA . ALA A 1 207 ? -3.526 1.466 -5.076 1.00 97.75 207 ALA A CA 1
ATOM 1551 C C . ALA A 1 207 ? -2.753 0.133 -5.108 1.00 97.75 207 ALA A C 1
ATOM 1553 O O . ALA A 1 207 ? -2.118 -0.185 -6.112 1.00 97.75 207 ALA A O 1
ATOM 1554 N N . LEU A 1 208 ? -2.848 -0.681 -4.049 1.00 96.38 208 LEU A N 1
ATOM 1555 C CA . LEU A 1 208 ? -2.258 -2.026 -4.007 1.00 96.38 208 LEU A CA 1
ATOM 1556 C C . LEU A 1 208 ? -2.909 -2.974 -5.018 1.00 96.38 208 LEU A C 1
ATOM 1558 O O . LEU A 1 208 ? -2.203 -3.669 -5.748 1.00 96.38 208 LEU A O 1
ATOM 1562 N N . GLY A 1 209 ? -4.240 -2.971 -5.098 1.00 95.25 209 GLY A N 1
ATOM 1563 C CA . GLY A 1 209 ? -4.994 -3.757 -6.069 1.00 95.25 209 GLY A CA 1
ATOM 1564 C C . GLY A 1 209 ? -4.654 -3.371 -7.507 1.00 95.25 209 GLY A C 1
ATOM 1565 O O . GLY A 1 209 ? -4.400 -4.249 -8.330 1.00 95.25 209 GLY A O 1
ATOM 1566 N N . ALA A 1 210 ? -4.561 -2.069 -7.794 1.00 95.25 210 ALA A N 1
ATOM 1567 C CA . ALA A 1 210 ? -4.117 -1.570 -9.092 1.00 95.25 210 ALA A CA 1
ATOM 1568 C C . ALA A 1 210 ? -2.672 -1.990 -9.399 1.00 95.25 210 ALA A C 1
ATOM 1570 O O . ALA A 1 210 ? -2.398 -2.444 -10.504 1.00 95.25 210 ALA A O 1
ATOM 1571 N N . TYR A 1 211 ? -1.759 -1.924 -8.421 1.00 94.12 211 TYR A N 1
ATOM 1572 C CA . TYR A 1 211 ? -0.374 -2.364 -8.617 1.00 94.12 211 TYR A CA 1
ATOM 1573 C C . TYR A 1 211 ? -0.308 -3.856 -8.962 1.00 94.12 211 TYR A C 1
ATOM 1575 O O . TYR A 1 211 ? 0.410 -4.254 -9.877 1.00 94.12 211 TYR A O 1
ATOM 1583 N N . LEU A 1 212 ? -1.068 -4.694 -8.248 1.00 91.94 212 LEU A N 1
ATOM 1584 C CA . LEU A 1 212 ? -1.140 -6.130 -8.523 1.00 91.94 212 LEU A CA 1
ATOM 1585 C C . LEU A 1 212 ? -1.732 -6.419 -9.908 1.00 91.94 212 LEU A C 1
ATOM 1587 O O . LEU A 1 212 ? -1.265 -7.341 -10.568 1.00 91.94 212 LEU A O 1
ATOM 1591 N N . ALA A 1 213 ? -2.695 -5.619 -10.373 1.00 92.06 213 ALA A N 1
ATOM 1592 C CA . ALA A 1 213 ? -3.298 -5.762 -11.700 1.00 92.06 213 ALA A CA 1
ATOM 1593 C C . ALA A 1 213 ? -2.322 -5.482 -12.861 1.00 92.06 213 ALA A C 1
ATOM 1595 O O . ALA A 1 213 ? -2.588 -5.892 -13.989 1.00 92.06 213 ALA A O 1
ATOM 1596 N N . LEU A 1 214 ? -1.179 -4.836 -12.595 1.00 88.81 214 LEU A N 1
ATOM 1597 C CA . LEU A 1 214 ? -0.099 -4.679 -13.577 1.00 88.81 214 LEU A CA 1
ATOM 1598 C C . LEU A 1 214 ? 0.686 -5.978 -13.817 1.00 88.81 214 LEU A C 1
ATOM 1600 O O . LEU A 1 214 ? 1.428 -6.082 -14.794 1.00 88.81 214 LEU A O 1
ATOM 1604 N N . ALA A 1 215 ? 0.564 -6.964 -12.926 1.00 86.88 215 ALA A N 1
ATOM 1605 C CA . ALA A 1 215 ? 1.173 -8.276 -13.087 1.00 86.88 215 ALA A CA 1
ATOM 1606 C C . ALA A 1 215 ? 0.214 -9.251 -13.801 1.00 86.88 215 ALA A C 1
ATOM 1608 O O . ALA A 1 215 ? -1.004 -9.101 -13.718 1.00 86.88 215 ALA A O 1
ATOM 1609 N N . PRO A 1 216 ? 0.727 -10.305 -14.466 1.00 85.69 216 PRO A N 1
ATOM 1610 C CA . PRO A 1 216 ? -0.126 -11.331 -15.057 1.00 85.69 216 PRO A CA 1
ATOM 1611 C C . PRO A 1 216 ? -1.045 -11.984 -14.013 1.00 85.69 216 PRO A C 1
ATOM 1613 O O . PRO A 1 216 ? -0.569 -12.467 -12.985 1.00 85.69 216 PRO A O 1
ATOM 1616 N N . GLU A 1 217 ? -2.343 -12.083 -14.314 1.00 85.69 217 GLU A N 1
ATOM 1617 C CA . GLU A 1 217 ? -3.377 -12.583 -13.390 1.00 85.69 217 GLU A CA 1
ATOM 1618 C C . GLU A 1 217 ? -3.016 -13.938 -12.756 1.00 85.69 217 GLU A C 1
ATOM 1620 O O . GLU A 1 217 ? -3.152 -14.133 -11.551 1.00 85.69 217 GLU A O 1
ATOM 1625 N N . ALA A 1 218 ? -2.473 -14.872 -13.545 1.00 85.25 218 ALA A N 1
ATOM 1626 C CA . ALA A 1 218 ? -2.057 -16.184 -13.046 1.00 85.25 218 ALA A CA 1
ATOM 1627 C C . ALA A 1 218 ? -0.985 -16.092 -11.942 1.00 85.25 218 ALA A C 1
ATOM 1629 O O . ALA A 1 218 ? -1.025 -16.858 -10.978 1.00 85.25 218 ALA A O 1
ATOM 1630 N N . ALA A 1 219 ? -0.052 -15.142 -12.059 1.00 84.69 219 ALA A N 1
ATOM 1631 C CA . ALA A 1 219 ? 0.979 -14.906 -11.054 1.00 84.69 219 ALA A CA 1
ATOM 1632 C C . ALA A 1 219 ? 0.391 -14.262 -9.790 1.00 84.69 219 ALA A C 1
ATOM 1634 O O . ALA A 1 219 ? 0.775 -14.636 -8.683 1.00 84.69 219 ALA A O 1
ATOM 1635 N N . VAL A 1 220 ? -0.572 -13.346 -9.940 1.00 86.88 220 VAL A N 1
ATOM 1636 C CA . VAL A 1 220 ? -1.274 -12.709 -8.813 1.00 86.88 220 VAL A CA 1
ATOM 1637 C C . VAL A 1 220 ? -2.078 -13.735 -8.017 1.00 86.88 220 VAL A C 1
ATOM 1639 O O . VAL A 1 220 ? -2.016 -13.751 -6.789 1.00 86.88 220 VAL A O 1
ATOM 1642 N N . GLN A 1 221 ? -2.802 -14.626 -8.695 1.00 88.56 221 GLN A N 1
ATOM 1643 C CA . GLN A 1 221 ? -3.583 -15.676 -8.037 1.00 88.56 221 GLN A CA 1
ATOM 1644 C C . GLN A 1 221 ? -2.692 -16.659 -7.276 1.00 88.56 221 GLN A C 1
ATOM 1646 O O . GLN A 1 221 ? -2.999 -17.035 -6.145 1.00 88.56 221 GLN A O 1
ATOM 1651 N N . GLU A 1 222 ? -1.555 -17.035 -7.859 1.00 87.06 222 GLU A N 1
ATOM 1652 C CA . GLU A 1 222 ? -0.568 -17.867 -7.175 1.00 87.06 222 GLU A CA 1
ATOM 1653 C C . GLU A 1 222 ? 0.042 -17.161 -5.957 1.00 87.06 222 GLU A C 1
ATOM 1655 O O . GLU A 1 222 ? 0.130 -17.742 -4.875 1.00 87.06 222 GLU A O 1
ATOM 1660 N N . ALA A 1 223 ? 0.398 -15.884 -6.099 1.00 87.94 223 ALA A N 1
ATOM 1661 C CA . ALA A 1 223 ? 0.896 -15.062 -5.003 1.00 87.94 223 ALA A CA 1
ATOM 1662 C C . ALA A 1 223 ? -0.117 -14.960 -3.850 1.00 87.94 223 ALA A C 1
ATOM 1664 O O . ALA A 1 223 ? 0.263 -15.081 -2.685 1.00 87.94 223 ALA A O 1
ATOM 1665 N N . ARG A 1 224 ? -1.409 -14.797 -4.166 1.00 89.81 224 ARG A N 1
ATOM 1666 C CA . ARG A 1 224 ? -2.497 -14.770 -3.179 1.00 89.81 224 ARG A CA 1
ATOM 1667 C C . ARG A 1 224 ? -2.613 -16.089 -2.419 1.00 89.81 224 ARG A C 1
ATOM 1669 O O . ARG A 1 224 ? -2.622 -16.047 -1.192 1.00 89.81 224 ARG A O 1
ATOM 1676 N N . ARG A 1 225 ? -2.604 -17.237 -3.109 1.00 88.00 225 ARG A N 1
ATOM 1677 C CA . ARG A 1 225 ? -2.625 -18.570 -2.467 1.00 88.00 225 ARG A CA 1
ATOM 1678 C C . ARG A 1 225 ? -1.470 -18.763 -1.482 1.00 88.00 225 ARG A C 1
ATOM 1680 O O . ARG A 1 225 ? -1.677 -19.178 -0.344 1.00 88.00 225 ARG A O 1
ATOM 1687 N N . ARG A 1 226 ? -0.258 -18.378 -1.887 1.00 84.94 226 ARG A N 1
ATOM 1688 C CA . ARG A 1 226 ? 0.933 -18.469 -1.025 1.00 84.94 226 ARG A CA 1
ATOM 1689 C C . ARG A 1 226 ? 0.872 -17.519 0.163 1.00 84.94 226 ARG A C 1
ATOM 1691 O O . ARG A 1 226 ? 1.298 -17.872 1.255 1.00 84.94 226 ARG A O 1
ATOM 1698 N N . SER A 1 227 ? 0.321 -16.321 -0.028 1.00 82.12 227 SER A N 1
ATOM 1699 C CA . SER A 1 227 ? 0.210 -15.324 1.042 1.00 82.12 227 SER A CA 1
ATOM 1700 C C . SER A 1 227 ? -0.709 -15.761 2.189 1.00 82.12 227 SER A C 1
ATOM 1702 O O . SER A 1 227 ? -0.519 -15.325 3.324 1.00 82.12 227 SER A O 1
ATOM 1704 N N . THR A 1 228 ? -1.678 -16.639 1.913 1.00 72.50 228 THR A N 1
ATOM 1705 C CA . THR A 1 228 ? -2.612 -17.179 2.910 1.00 72.50 228 THR A CA 1
ATOM 1706 C C . THR A 1 228 ? -2.097 -18.430 3.624 1.00 72.50 228 THR A C 1
ATOM 1708 O O . THR A 1 228 ? -2.771 -18.906 4.533 1.00 72.50 228 THR A O 1
ATOM 1711 N N . GLY A 1 229 ? -0.904 -18.931 3.274 1.00 61.50 229 GLY A N 1
ATOM 1712 C CA . GLY A 1 229 ? -0.317 -20.126 3.890 1.00 61.50 229 GLY A CA 1
ATOM 1713 C C . GLY A 1 229 ? -0.964 -21.439 3.449 1.00 61.50 229 GLY A C 1
ATOM 1714 O O . GLY A 1 229 ? -0.849 -22.432 4.160 1.00 61.50 229 GLY A O 1
ATOM 1715 N N . ASP A 1 230 ? -1.642 -21.447 2.297 1.00 46.12 230 ASP A N 1
ATOM 1716 C CA . ASP A 1 230 ? -2.184 -22.663 1.683 1.00 46.12 230 ASP A CA 1
ATOM 1717 C C . ASP A 1 230 ? -1.038 -23.360 0.924 1.00 46.12 230 ASP A C 1
ATOM 1719 O O . ASP A 1 230 ? -0.951 -23.340 -0.305 1.00 46.12 230 ASP A O 1
ATOM 1723 N N . GLU A 1 231 ? -0.056 -23.860 1.678 1.00 38.16 231 GLU A N 1
ATOM 1724 C CA . GLU A 1 231 ? 0.931 -24.804 1.157 1.00 38.16 231 GLU A CA 1
ATOM 1725 C C . GLU A 1 231 ? 0.229 -26.162 1.051 1.00 38.16 231 GLU A C 1
ATOM 1727 O O . GLU A 1 231 ? 0.026 -26.845 2.055 1.00 38.16 231 GLU A O 1
ATOM 1732 N N . GLY A 1 232 ? -0.235 -26.483 -0.161 1.00 38.59 232 GLY A N 1
ATOM 1733 C CA . GLY A 1 232 ? -0.828 -27.781 -0.495 1.00 38.59 232 GLY A CA 1
ATOM 1734 C C . GLY A 1 232 ? 0.138 -28.950 -0.354 1.00 38.59 232 GLY A C 1
ATOM 1735 O O . GLY A 1 232 ? 1.359 -28.747 -0.546 1.00 38.59 232 GLY A O 1
#

Foldseek 3Di:
DDDDDDDDDDDDDDDDDDDDDDDDDDDDDDDDDDDDDPDDPDPDPPDPPPVPPPQQPPVQEQPLQLLLLLLLQLVLLVQLLVCLVVVNLVSNVVSLVSADPDLVVLVVSLSSHQDDDDPVRVVCVVCVVVCVVCVPPPDPPDDDPDVPVPDPVSVVLNVLSVVLSVQLVVLSVQLVVLSVCVVPVPDDDDPVSSVSNSVSSVSNSVSSVVNLVSDDPVSNVVSNCVSVVVPD

pLDDT: mean 70.68, std 24.89, range [29.09, 98.44]

Secondary structure (DSSP, 8-state):
---------------------------------------------------------GGGTT-HHHHHHHHHHHHHHHHHHHHHHTT-HHHHHHHHTTS-SSHHHHHHHHHTTSPP--HHHHHHHHTHHHHHHHTT---TTSPPS--TTS--HHHHHHHHHHHHHHHHHHHHHHHHHHHHHHHHS-SPPPHHHHHHHHHHHHHHHHHHHHHHHTS-HHHHHHHHHHHTT---